Protein AF-A0A813DG95-F1 (afdb_monomer_lite)

Organism: Polarella glacialis (NCBI:txid89957)

Secondary structure (DSSP, 8-state):
------SSSSS-HHHHHHHHHHHHHHHHHHHHHHHHHHHHHHHHHHHHH------S--------TTGGGGSSS---HHHHHHHHHS-B-SS---TT---HHHHHHHHHHHHHHHHHHHHHHHHTS--S-HHHHHHHHHHHHHHHHHHHHHHHHS-TTSTTB-GGG-HHHHHHHHHHHHHHHHHHHHS-HHHHT-TTHHHHHHHHHHHHHHHHHHHHHT-TTTS-HHHHHHHHHHHHHHHHHHHHHHT-TTTTTT----HHHHHHTSHHHHHHHTTHHHHHHHHHHHHHHHHHHHHHTT----TTHHHHHHHHHHHHHHHIIIIIIHHHHHHHHHHHHTT-

Radius of gyration: 24.63 Å; chains: 1; bounding box: 55×57×78 Å

Foldseek 3Di:
DDDDDDPPPPPDPPVLVVLCVVLVVLLVVLLVVLLVVLVVVLVVVVVVVPDPDDDDDDDDDDDDPPPVVVVVPPCDLNVLLCLQAFQFVPPDDPVPDDRLVSVLSLVVSLVVSLVVCVVVLVVSADPPFLVSLVVVLVVLLVVLVVVLVCPVPPCLPPPTGHCLSHSVSVNSLVSNLVSLVVNLVRPDPVVLQDLCLLVLLVVLVVVLVVQCVCCVPPNVSSNRVSNNSVSVSSNVSSVSSLVVNCPDPVRVPPHDHHPVRVVCPPPVNVVLVVLVSLLSSCLRVLVVVVVVVCVVVVHDQPPCNVVVSSVSSSVRSVCCCPPPVVVVVVVVVVVVVVVD

InterPro domains:
  IPR002656 Acyltransferase 3 domain [PF01757] (82-311)

Structure (mmCIF, N/CA/C/O backbone):
data_AF-A0A813DG95-F1
#
_entry.id   AF-A0A813DG95-F1
#
loop_
_atom_site.group_PDB
_atom_site.id
_atom_site.type_symbol
_atom_site.label_atom_id
_atom_site.label_alt_id
_atom_site.label_comp_id
_atom_site.label_asym_id
_atom_site.label_entity_id
_atom_site.label_seq_id
_atom_site.pdbx_PDB_ins_code
_atom_site.Cartn_x
_atom_site.Cartn_y
_atom_site.Cartn_z
_atom_site.occupancy
_atom_site.B_iso_or_equiv
_atom_site.auth_seq_id
_atom_site.auth_comp_id
_atom_site.auth_asym_id
_atom_site.auth_atom_id
_atom_site.pdbx_PDB_model_num
ATOM 1 N N . MET A 1 1 ? -4.620 11.522 41.996 1.00 34.97 1 MET A N 1
ATOM 2 C CA . MET A 1 1 ? -3.380 11.598 41.200 1.00 34.97 1 MET A CA 1
ATOM 3 C C . MET A 1 1 ? -2.608 10.314 41.485 1.00 34.97 1 MET A C 1
ATOM 5 O O . MET A 1 1 ? -2.199 10.128 42.616 1.00 34.97 1 MET A O 1
ATOM 9 N N . ILE A 1 2 ? -2.557 9.417 40.490 1.00 34.25 2 ILE A N 1
ATOM 10 C CA . ILE A 1 2 ? -1.801 8.145 40.416 1.00 34.25 2 ILE A CA 1
ATOM 11 C C . ILE A 1 2 ? -2.083 7.099 41.517 1.00 34.25 2 ILE A C 1
ATOM 13 O O . ILE A 1 2 ? -1.329 6.978 42.470 1.00 34.25 2 ILE A O 1
ATOM 17 N N . THR A 1 3 ? -3.109 6.269 41.301 1.00 31.89 3 THR A N 1
ATOM 18 C CA . THR A 1 3 ? -3.220 4.898 41.847 1.00 31.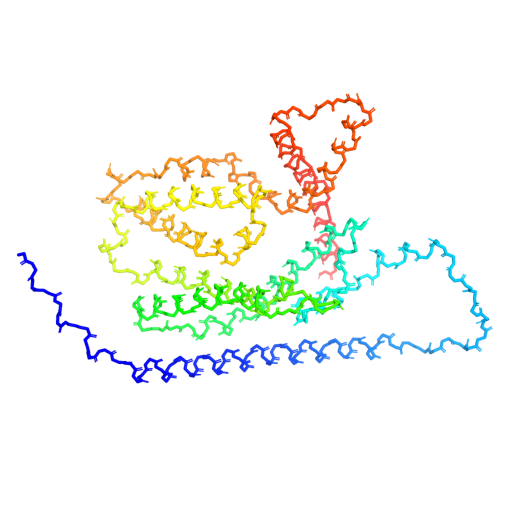89 3 THR A CA 1
ATOM 19 C C . THR A 1 3 ? -4.132 4.062 40.936 1.00 31.89 3 THR A C 1
ATOM 21 O O . THR A 1 3 ? -5.301 3.847 41.226 1.00 31.89 3 THR A O 1
ATOM 24 N N . THR A 1 4 ? -3.625 3.638 39.775 1.00 33.06 4 THR A N 1
ATOM 25 C CA . THR A 1 4 ? -4.275 2.650 38.880 1.00 33.06 4 THR A CA 1
ATOM 26 C C . THR A 1 4 ? -3.206 1.949 38.033 1.00 33.06 4 THR A C 1
ATOM 28 O O . THR A 1 4 ? -3.147 2.088 36.816 1.00 33.06 4 THR A O 1
ATOM 31 N N . LEU A 1 5 ? -2.299 1.223 38.691 1.00 33.06 5 LEU A N 1
ATOM 32 C CA . LEU A 1 5 ? -1.231 0.465 38.024 1.00 33.06 5 LEU A CA 1
ATOM 33 C C . LEU A 1 5 ? -0.980 -0.874 38.740 1.00 33.06 5 LEU A C 1
ATOM 35 O O . LEU A 1 5 ? 0.150 -1.237 39.020 1.00 33.06 5 LEU A O 1
ATOM 39 N N . GLU A 1 6 ? -2.054 -1.606 39.051 1.00 34.28 6 GLU A N 1
ATOM 40 C CA . GLU A 1 6 ? -1.984 -2.976 39.603 1.00 34.28 6 GLU A CA 1
ATOM 41 C C . GLU A 1 6 ? -2.949 -3.964 38.913 1.00 34.28 6 GLU A C 1
ATOM 43 O O . GLU A 1 6 ? -3.247 -5.026 39.445 1.00 34.28 6 GLU A O 1
ATOM 48 N N . LEU A 1 7 ? -3.439 -3.660 37.702 1.00 35.72 7 LEU A N 1
ATOM 49 C CA . LEU A 1 7 ? -4.498 -4.456 37.051 1.00 35.72 7 LEU A CA 1
ATOM 50 C C . LEU A 1 7 ? -4.091 -5.218 35.775 1.00 35.72 7 LEU A C 1
ATOM 52 O O . LEU A 1 7 ? -4.961 -5.656 35.029 1.00 35.72 7 LEU A O 1
ATOM 56 N N . THR A 1 8 ? -2.798 -5.437 35.513 1.00 39.97 8 THR A N 1
ATOM 57 C CA . THR A 1 8 ? -2.354 -6.156 34.294 1.00 39.97 8 THR A CA 1
ATOM 58 C C . THR A 1 8 ? -1.335 -7.280 34.502 1.00 39.97 8 THR A C 1
ATOM 60 O O . THR A 1 8 ? -0.837 -7.820 33.518 1.00 39.97 8 THR A O 1
ATOM 63 N N . SER A 1 9 ? -1.050 -7.717 35.732 1.00 38.09 9 SER A N 1
ATOM 64 C CA . SER A 1 9 ? -0.082 -8.807 35.972 1.00 38.09 9 SER A CA 1
ATOM 65 C C . SER A 1 9 ? -0.664 -10.230 35.901 1.00 38.09 9 SER A C 1
ATOM 67 O O . SER A 1 9 ? 0.099 -11.190 35.960 1.00 38.09 9 SER A O 1
ATOM 69 N N . SER A 1 10 ? -1.981 -10.403 35.719 1.00 41.03 10 SER A N 1
ATOM 70 C CA . SER A 1 10 ? -2.639 -11.726 35.687 1.00 41.03 10 SER A CA 1
ATOM 71 C C . SER A 1 10 ? -3.262 -12.125 34.339 1.00 41.03 10 SER A C 1
ATOM 73 O O . SER A 1 10 ? -3.884 -13.182 34.238 1.00 41.03 10 SER A O 1
ATOM 75 N N . LEU A 1 11 ? -3.083 -11.334 33.275 1.00 42.56 11 LEU A N 1
ATOM 76 C CA . LEU A 1 11 ? -3.665 -11.635 31.962 1.00 42.56 11 LEU A CA 1
ATOM 77 C C . LEU A 1 11 ? -2.806 -12.633 31.159 1.00 42.56 11 LEU A C 1
ATOM 79 O O . LEU A 1 11 ? -1.829 -12.264 30.516 1.00 42.56 11 LEU A O 1
ATOM 83 N N . CYS A 1 12 ? -3.221 -13.905 31.191 1.00 50.19 12 CYS A N 1
ATOM 84 C CA . CYS A 1 12 ? -3.157 -14.912 30.115 1.00 50.19 12 CYS A CA 1
ATOM 85 C C . CYS A 1 12 ? -1.871 -15.055 29.269 1.00 50.19 12 CYS A C 1
ATOM 87 O O . CYS A 1 12 ? -1.955 -15.477 28.116 1.00 50.19 12 CYS A O 1
ATOM 89 N N . LEU A 1 13 ? -0.673 -14.794 29.795 1.00 44.22 13 LEU A N 1
ATOM 90 C CA . LEU A 1 13 ? 0.569 -15.018 29.035 1.00 44.22 13 LEU A CA 1
ATOM 91 C C . LEU A 1 13 ? 0.722 -16.471 28.507 1.00 44.22 13 LEU A C 1
ATOM 93 O O . LEU A 1 13 ? 1.100 -16.634 27.345 1.00 44.22 13 LEU A O 1
ATOM 97 N N . PRO A 1 14 ? 0.383 -17.539 29.265 1.00 50.16 14 PRO A N 1
ATOM 98 C CA . PRO A 1 14 ? 0.507 -18.918 28.777 1.00 50.16 14 PRO A CA 1
ATOM 99 C C . PRO A 1 14 ? -0.481 -19.259 27.653 1.00 50.16 14 PRO A C 1
ATOM 101 O O . PRO A 1 14 ? -0.099 -19.905 26.675 1.00 50.16 14 PRO A O 1
ATOM 104 N N . GLU A 1 15 ? -1.729 -18.792 27.763 1.00 51.06 15 GLU A N 1
ATOM 105 C CA . GLU A 1 15 ? -2.771 -18.967 26.738 1.00 51.06 15 GLU A CA 1
ATOM 106 C C . GLU A 1 15 ? -2.476 -18.151 25.473 1.00 51.06 15 GLU A C 1
ATOM 108 O O . GLU A 1 15 ? -2.775 -18.576 24.356 1.00 51.06 15 GLU A O 1
ATOM 113 N N . LEU A 1 16 ? -1.850 -16.983 25.634 1.00 42.00 16 LEU A N 1
ATOM 114 C CA . LEU A 1 16 ? -1.394 -16.149 24.529 1.00 42.00 16 LEU A CA 1
ATOM 115 C C . LEU A 1 16 ? -0.243 -16.824 23.775 1.00 42.00 16 LEU A C 1
ATOM 117 O O . LEU A 1 16 ? -0.256 -16.864 22.549 1.00 42.00 16 LEU A O 1
ATOM 121 N N . ILE A 1 17 ? 0.720 -17.411 24.494 1.00 49.97 17 ILE A N 1
ATOM 122 C CA . ILE A 1 17 ? 1.831 -18.161 23.893 1.00 49.97 17 ILE A CA 1
ATOM 123 C C . ILE A 1 17 ? 1.315 -19.396 23.148 1.00 49.97 17 ILE A C 1
ATOM 125 O O . ILE A 1 17 ? 1.818 -19.701 22.068 1.00 49.97 17 ILE A O 1
ATOM 129 N N . THR A 1 18 ? 0.315 -20.103 23.680 1.00 54.44 18 THR A N 1
ATOM 130 C CA . THR A 1 18 ? -0.293 -21.254 22.985 1.00 54.44 18 THR A CA 1
ATOM 131 C C . THR A 1 18 ? -1.074 -20.814 21.754 1.00 54.44 18 THR A C 1
ATOM 133 O O . THR A 1 18 ? -0.822 -21.347 20.679 1.00 54.44 18 THR A O 1
ATOM 136 N N . SER A 1 19 ? -1.905 -19.772 21.849 1.00 46.31 19 SER A N 1
ATOM 137 C CA . SER A 1 19 ? -2.625 -19.232 20.689 1.00 46.31 19 SER A CA 1
ATOM 138 C C . SER A 1 19 ? -1.678 -18.688 19.610 1.00 46.31 19 SER A C 1
ATOM 140 O O . SER A 1 19 ? -1.938 -18.871 18.423 1.00 46.31 19 SER A O 1
ATOM 142 N N . PHE A 1 20 ? -0.554 -18.076 19.996 1.00 41.72 20 PHE A N 1
ATOM 143 C CA . PHE A 1 20 ? 0.468 -17.598 19.063 1.00 41.72 20 PHE A CA 1
ATOM 144 C C . PHE A 1 20 ? 1.247 -18.750 18.422 1.00 41.72 20 PHE A C 1
ATOM 146 O O . PHE A 1 20 ? 1.528 -18.708 17.227 1.00 41.72 20 PHE A O 1
ATOM 153 N N . LYS A 1 21 ? 1.560 -19.808 19.182 1.00 50.69 21 LYS A N 1
ATOM 154 C CA . LYS A 1 21 ? 2.178 -21.027 18.644 1.00 50.69 21 LYS A CA 1
ATOM 155 C C . LYS A 1 21 ? 1.246 -21.728 17.664 1.00 50.69 21 LYS A C 1
ATOM 157 O O . LYS A 1 21 ? 1.683 -22.052 16.568 1.00 50.69 21 LYS A O 1
ATOM 162 N N . GLU A 1 22 ? -0.021 -21.918 18.018 1.00 53.81 22 GLU A N 1
ATOM 163 C CA . GLU A 1 22 ? -1.016 -22.566 17.159 1.00 53.81 22 GLU A CA 1
ATOM 164 C C . GLU A 1 22 ? -1.282 -21.751 15.893 1.00 53.81 22 GLU A C 1
ATOM 166 O O . GLU A 1 22 ? -1.253 -22.309 14.796 1.00 53.81 22 GLU A O 1
ATOM 171 N N . CYS A 1 23 ? -1.454 -20.431 16.015 1.00 42.84 23 CYS A N 1
ATOM 172 C CA . CYS A 1 23 ? -1.649 -19.538 14.873 1.00 42.84 23 CYS A CA 1
ATOM 173 C C . CYS A 1 23 ? -0.385 -19.452 14.000 1.00 42.84 23 CYS A C 1
ATOM 175 O O . CYS A 1 23 ? -0.463 -19.542 12.781 1.00 42.84 23 CYS A O 1
ATOM 177 N N . GLY A 1 24 ? 0.803 -19.381 14.606 1.00 45.31 24 GLY A N 1
ATOM 178 C CA . GLY A 1 24 ? 2.080 -19.356 13.893 1.00 45.31 24 GLY A CA 1
ATOM 179 C C . GLY A 1 24 ? 2.389 -20.662 13.153 1.00 45.31 24 GLY A C 1
ATOM 180 O O . GLY A 1 24 ? 2.815 -20.625 12.001 1.00 45.31 24 GLY A O 1
ATOM 181 N N . LEU A 1 25 ? 2.128 -21.820 13.771 1.00 52.50 25 LEU A N 1
ATOM 182 C CA . LEU A 1 25 ? 2.289 -23.140 13.148 1.00 52.50 25 LEU A CA 1
ATOM 183 C C . LEU A 1 25 ? 1.266 -23.376 12.035 1.00 52.50 25 LEU A C 1
ATOM 185 O O . LEU A 1 25 ? 1.627 -23.899 10.983 1.00 52.50 25 LEU A O 1
ATOM 189 N N . THR A 1 26 ? 0.010 -22.965 12.229 1.00 53.53 26 THR A N 1
ATOM 190 C CA . THR A 1 26 ? -1.012 -23.056 11.173 1.00 53.53 26 THR A CA 1
ATOM 191 C C . THR A 1 26 ? -0.736 -22.082 10.032 1.00 53.53 26 THR A C 1
ATOM 193 O O . THR A 1 26 ? -0.894 -22.465 8.876 1.00 53.53 26 THR A O 1
ATOM 196 N N . MET A 1 27 ? -0.240 -20.874 10.313 1.00 46.22 27 MET A N 1
ATOM 197 C CA . MET A 1 27 ? 0.209 -19.922 9.293 1.00 46.22 27 MET A CA 1
ATOM 198 C C . MET A 1 27 ? 1.399 -20.457 8.503 1.00 46.22 27 MET A C 1
ATOM 200 O O . MET A 1 27 ? 1.350 -20.473 7.277 1.00 46.22 27 MET A O 1
ATOM 204 N N . LEU A 1 28 ? 2.448 -20.927 9.181 1.00 48.72 28 LEU A N 1
ATOM 205 C CA . LEU A 1 28 ? 3.612 -21.508 8.519 1.00 48.72 28 LEU A CA 1
ATOM 206 C C . LEU A 1 28 ? 3.204 -22.735 7.697 1.00 48.72 28 LEU A C 1
ATOM 208 O O . LEU A 1 28 ? 3.602 -22.851 6.543 1.00 48.72 28 LEU A O 1
ATOM 212 N N . GLY A 1 29 ? 2.351 -23.602 8.245 1.00 54.66 29 GLY A N 1
ATOM 213 C CA . GLY A 1 29 ? 1.795 -24.755 7.540 1.00 54.66 29 GLY A CA 1
ATOM 214 C C . GLY A 1 29 ? 0.983 -24.365 6.302 1.00 54.66 29 GLY A C 1
ATOM 215 O O . GLY A 1 29 ? 1.185 -24.946 5.240 1.00 54.66 29 GLY A O 1
ATOM 216 N N . ALA A 1 30 ? 0.123 -23.349 6.394 1.00 47.66 30 ALA A N 1
ATOM 217 C CA . ALA A 1 30 ? -0.657 -22.844 5.266 1.00 47.66 30 ALA A CA 1
ATOM 218 C C . ALA A 1 30 ? 0.233 -22.197 4.195 1.00 47.66 30 ALA A C 1
ATOM 220 O O . ALA A 1 30 ? 0.058 -22.460 3.008 1.00 47.66 30 ALA A O 1
ATOM 221 N N . MET A 1 31 ? 1.232 -21.405 4.595 1.00 45.59 31 MET A N 1
ATOM 222 C CA . MET A 1 31 ? 2.202 -20.816 3.670 1.00 45.59 31 MET A CA 1
ATOM 223 C C . MET A 1 31 ? 3.026 -21.898 2.970 1.00 45.59 31 MET A C 1
ATOM 225 O O . MET A 1 31 ? 3.188 -21.843 1.755 1.00 45.59 31 MET A O 1
ATOM 229 N N . LEU A 1 32 ? 3.488 -22.915 3.702 1.00 55.38 32 LEU A N 1
ATOM 230 C CA . LEU A 1 32 ? 4.199 -24.059 3.131 1.00 55.38 32 LEU A CA 1
ATOM 231 C C . LEU A 1 32 ? 3.300 -24.887 2.208 1.00 55.38 32 LEU A C 1
ATOM 233 O O . LEU A 1 32 ? 3.766 -25.324 1.161 1.00 55.38 32 LEU A O 1
ATOM 237 N N . ALA A 1 33 ? 2.017 -25.058 2.536 1.00 58.59 33 ALA A N 1
ATOM 238 C CA . ALA A 1 33 ? 1.051 -25.751 1.687 1.00 58.59 33 ALA A CA 1
ATOM 239 C C . ALA A 1 33 ? 0.766 -24.981 0.389 1.00 58.59 33 ALA A C 1
ATOM 241 O O . ALA A 1 33 ? 0.733 -25.583 -0.682 1.00 58.59 33 ALA A O 1
ATOM 242 N N . VAL A 1 34 ? 0.623 -23.654 0.454 1.00 50.12 34 VAL A N 1
ATOM 243 C CA . VAL A 1 34 ? 0.464 -22.793 -0.730 1.00 50.12 34 VAL A CA 1
ATOM 244 C C . VAL A 1 34 ? 1.733 -22.807 -1.580 1.00 50.12 34 VAL A C 1
ATOM 246 O O . VAL A 1 34 ? 1.654 -22.973 -2.795 1.00 50.12 34 VAL A O 1
ATOM 249 N N . VAL A 1 35 ? 2.912 -22.708 -0.961 1.00 53.09 35 VAL A N 1
ATOM 250 C CA . VAL A 1 35 ? 4.196 -22.829 -1.666 1.00 53.09 35 VAL A CA 1
ATOM 251 C C . VAL A 1 35 ? 4.316 -24.203 -2.329 1.00 53.09 35 VAL A C 1
ATOM 253 O O . VAL A 1 35 ? 4.647 -24.267 -3.508 1.00 53.09 35 VAL A O 1
ATOM 256 N N . ALA A 1 36 ? 3.989 -25.293 -1.631 1.00 62.44 36 ALA A N 1
ATOM 257 C CA . ALA A 1 36 ? 4.023 -26.648 -2.180 1.00 62.44 36 ALA A CA 1
ATOM 258 C C . ALA A 1 36 ? 3.028 -26.834 -3.336 1.00 62.44 36 ALA A C 1
ATOM 260 O O . ALA A 1 36 ? 3.387 -27.412 -4.362 1.00 62.44 36 ALA A O 1
ATOM 261 N N . LEU A 1 37 ? 1.811 -26.299 -3.209 1.00 56.84 37 LEU A N 1
ATOM 262 C CA . LEU A 1 37 ? 0.799 -26.318 -4.263 1.00 56.84 37 LEU A CA 1
ATOM 263 C C . LEU A 1 37 ? 1.299 -25.590 -5.513 1.00 56.84 37 LEU A C 1
ATOM 265 O O . LEU A 1 37 ? 1.216 -26.130 -6.616 1.00 56.84 37 LEU A O 1
ATOM 269 N N . ILE A 1 38 ? 1.861 -24.389 -5.356 1.00 50.00 38 ILE A N 1
ATOM 270 C CA . ILE A 1 38 ? 2.336 -23.613 -6.502 1.00 50.00 38 ILE A CA 1
ATOM 271 C C . ILE A 1 38 ? 3.596 -24.241 -7.110 1.00 50.00 38 ILE A C 1
ATOM 273 O O . ILE A 1 38 ? 3.698 -24.323 -8.332 1.00 50.00 38 ILE A O 1
ATOM 277 N N . LEU A 1 39 ? 4.523 -24.763 -6.300 1.00 56.03 39 LEU A N 1
ATOM 278 C CA . LEU A 1 39 ? 5.670 -25.530 -6.799 1.00 56.03 39 LEU A CA 1
ATOM 279 C C . LEU A 1 39 ? 5.218 -26.777 -7.574 1.00 56.03 39 LEU A C 1
ATOM 281 O O . LEU A 1 39 ? 5.781 -27.070 -8.629 1.00 56.03 39 LEU A O 1
ATOM 285 N N . GLY A 1 40 ? 4.166 -27.460 -7.113 1.00 63.03 40 GLY A N 1
ATOM 286 C CA . GLY A 1 40 ? 3.528 -28.561 -7.836 1.00 63.03 40 GLY A CA 1
ATOM 287 C C . GLY A 1 40 ? 2.978 -28.127 -9.198 1.00 63.03 40 GLY A C 1
ATOM 288 O O . GLY A 1 40 ? 3.287 -28.750 -10.214 1.00 63.03 40 GLY A O 1
ATOM 289 N N . LEU A 1 41 ? 2.240 -27.013 -9.253 1.00 49.88 41 LEU A N 1
ATOM 290 C CA . LEU A 1 41 ? 1.704 -26.447 -10.501 1.00 49.88 41 LEU A CA 1
ATOM 291 C C . LEU A 1 41 ? 2.809 -26.017 -11.481 1.00 49.88 41 LEU A C 1
ATOM 293 O O . LEU A 1 41 ? 2.700 -26.253 -12.688 1.00 49.88 41 LEU A O 1
ATOM 297 N N . VAL A 1 42 ? 3.902 -25.436 -10.976 1.00 49.84 42 VAL A N 1
ATOM 298 C CA . VAL A 1 42 ? 5.082 -25.084 -11.781 1.00 49.84 42 VAL A CA 1
ATOM 299 C C . VAL A 1 42 ? 5.744 -26.343 -12.340 1.00 49.84 42 VAL A C 1
ATOM 301 O O . VAL A 1 42 ? 6.091 -26.378 -13.521 1.00 49.84 42 VAL A O 1
ATOM 304 N N . HIS A 1 43 ? 5.883 -27.399 -11.534 1.00 56.66 43 HIS A N 1
ATOM 305 C CA . HIS A 1 43 ? 6.516 -28.639 -11.977 1.00 56.66 43 HIS A CA 1
ATOM 306 C C . HIS A 1 43 ? 5.707 -29.345 -13.074 1.00 56.66 43 HIS A C 1
ATOM 308 O O . HIS A 1 43 ? 6.290 -29.796 -14.064 1.00 56.66 43 HIS A O 1
ATOM 314 N N . VAL A 1 44 ? 4.376 -29.368 -12.943 1.00 56.78 44 VAL A N 1
ATOM 315 C CA . VAL A 1 44 ? 3.451 -29.883 -13.966 1.00 56.78 44 VAL A CA 1
ATOM 316 C C . VAL A 1 44 ? 3.547 -29.059 -15.254 1.00 56.78 44 VAL A C 1
ATOM 318 O O . VAL A 1 44 ? 3.671 -29.622 -16.340 1.00 56.78 44 VAL A O 1
ATOM 321 N N . SER A 1 45 ? 3.585 -27.730 -15.152 1.00 50.16 45 SER A N 1
ATOM 322 C CA . SER A 1 45 ? 3.702 -26.839 -16.318 1.00 50.16 45 SER A CA 1
ATOM 323 C C . SER A 1 45 ? 5.034 -27.014 -17.062 1.00 50.16 45 SER A C 1
ATOM 325 O O . SER A 1 45 ? 5.075 -26.998 -18.294 1.00 50.16 45 SER A O 1
ATOM 327 N N . LEU A 1 46 ? 6.132 -27.245 -16.332 1.00 51.28 46 LEU A N 1
ATOM 328 C CA . LEU A 1 46 ? 7.438 -27.558 -16.921 1.00 51.28 46 LEU A CA 1
ATOM 329 C C . LEU A 1 46 ? 7.453 -28.932 -17.607 1.00 51.28 46 LEU A C 1
ATOM 331 O O . LEU A 1 46 ? 8.048 -29.055 -18.676 1.00 51.28 46 LEU A O 1
ATOM 335 N N . ALA A 1 47 ? 6.768 -29.930 -17.041 1.00 59.41 47 ALA A N 1
ATOM 336 C CA . ALA A 1 47 ? 6.639 -31.261 -17.638 1.00 59.41 47 ALA A CA 1
ATOM 337 C C . ALA A 1 47 ? 5.797 -31.251 -18.930 1.00 59.41 47 ALA A C 1
ATOM 339 O O . ALA A 1 47 ? 6.108 -31.965 -19.881 1.00 59.41 47 ALA A O 1
ATOM 340 N N . ILE A 1 48 ? 4.770 -30.400 -19.003 1.00 60.78 48 ILE A N 1
ATOM 341 C CA . ILE A 1 48 ? 3.950 -30.214 -20.214 1.00 60.78 48 ILE A CA 1
ATOM 342 C C . ILE A 1 48 ? 4.715 -29.404 -21.279 1.00 60.78 48 ILE A C 1
ATOM 344 O O . ILE A 1 48 ? 4.565 -29.635 -22.478 1.00 60.78 48 ILE A O 1
ATOM 348 N N . GLY A 1 49 ? 5.578 -28.474 -20.857 1.00 45.44 49 GLY A N 1
ATOM 349 C CA . GLY A 1 49 ? 6.397 -27.641 -21.741 1.00 45.44 49 GLY A CA 1
ATOM 350 C C . GLY A 1 49 ? 7.580 -28.352 -22.411 1.00 45.44 49 GLY A C 1
ATOM 351 O O . GLY A 1 49 ? 8.132 -27.816 -23.376 1.00 45.44 49 GLY A O 1
ATOM 352 N N . SER A 1 50 ? 7.973 -29.543 -21.947 1.00 45.47 50 SER A N 1
ATOM 353 C CA . SER A 1 50 ? 8.951 -30.401 -22.625 1.00 45.47 50 SER A CA 1
ATOM 354 C C . SER A 1 50 ? 8.319 -31.131 -23.812 1.00 45.47 50 SER A C 1
ATOM 356 O O . SER A 1 50 ? 8.139 -32.345 -23.799 1.00 45.47 50 SER A O 1
ATOM 358 N N . GLY A 1 51 ? 7.986 -30.374 -24.859 1.00 48.88 51 GLY A N 1
ATOM 359 C CA . GLY A 1 51 ? 7.681 -30.934 -26.174 1.00 48.88 51 GLY A CA 1
ATOM 360 C C . GLY A 1 51 ? 8.864 -31.737 -26.748 1.00 48.88 51 GLY A C 1
ATOM 361 O O . GLY A 1 51 ? 9.999 -31.590 -26.277 1.00 48.88 51 GLY A O 1
ATOM 362 N N . PRO A 1 52 ? 8.619 -32.593 -27.758 1.00 50.66 52 PRO A N 1
ATOM 363 C CA . PRO A 1 52 ? 9.614 -33.506 -28.313 1.00 50.66 52 PRO A CA 1
ATOM 364 C C . PRO A 1 52 ? 10.893 -32.761 -28.701 1.00 50.66 52 PRO A C 1
ATOM 366 O O . PRO A 1 52 ? 10.861 -31.756 -29.414 1.00 50.66 52 PRO A O 1
ATOM 369 N N . ARG A 1 53 ? 12.029 -33.252 -28.189 1.00 50.41 53 ARG A N 1
ATOM 370 C CA . ARG A 1 53 ? 13.361 -32.706 -28.464 1.00 50.41 53 ARG A CA 1
ATOM 371 C C . ARG A 1 53 ? 13.562 -32.659 -29.979 1.00 50.41 53 ARG A C 1
ATOM 373 O O . ARG A 1 53 ? 13.601 -33.703 -30.624 1.00 50.41 53 ARG A O 1
ATOM 380 N N . LEU A 1 54 ? 13.699 -31.455 -30.534 1.00 51.47 54 LEU A N 1
ATOM 381 C CA . LEU A 1 54 ? 14.135 -31.289 -31.918 1.00 51.47 54 LEU A CA 1
ATOM 382 C C . LEU A 1 54 ? 15.496 -31.989 -32.092 1.00 51.47 54 LEU A C 1
ATOM 384 O O . LEU A 1 54 ? 16.349 -31.875 -31.203 1.00 51.47 54 LEU A O 1
ATOM 388 N N . PRO A 1 55 ? 15.700 -32.728 -33.195 1.00 57.34 55 PRO A N 1
ATOM 389 C CA . PRO A 1 55 ? 16.889 -33.544 -33.395 1.00 57.34 55 PRO A CA 1
ATOM 390 C C . PRO A 1 55 ? 18.167 -32.703 -33.317 1.00 57.34 55 PRO A C 1
ATOM 392 O O . PRO A 1 55 ? 18.287 -31.632 -33.917 1.00 57.34 55 PRO A O 1
ATOM 395 N N . ALA A 1 56 ? 19.119 -33.211 -32.536 1.00 53.72 56 ALA A N 1
ATOM 396 C CA . ALA A 1 56 ? 20.427 -32.625 -32.296 1.00 53.72 56 ALA A CA 1
ATOM 397 C C . ALA A 1 56 ? 21.234 -32.593 -33.602 1.00 53.72 56 ALA A C 1
ATOM 399 O O . ALA A 1 56 ? 21.769 -33.611 -34.028 1.00 53.72 56 ALA A O 1
ATOM 400 N N . GLY A 1 57 ? 21.294 -31.435 -34.262 1.00 53.41 57 GLY A N 1
ATOM 401 C CA . GLY A 1 57 ? 21.946 -31.365 -35.571 1.00 53.41 57 GLY A CA 1
ATOM 402 C C . GLY A 1 57 ? 22.372 -29.986 -36.061 1.00 53.41 57 GLY A C 1
ATOM 403 O O . GLY A 1 57 ? 22.578 -29.837 -37.261 1.00 53.41 57 GLY A O 1
ATOM 404 N N . ARG A 1 58 ? 22.515 -28.964 -35.201 1.00 48.19 58 ARG A N 1
ATOM 405 C CA . ARG A 1 58 ? 23.154 -27.703 -35.624 1.00 48.19 58 ARG A CA 1
ATOM 406 C C . ARG A 1 58 ? 24.269 -27.255 -34.675 1.00 48.19 58 ARG A C 1
ATOM 408 O O . ARG A 1 58 ? 24.052 -27.238 -33.463 1.00 48.19 58 ARG A O 1
ATOM 415 N N . PRO A 1 59 ? 25.448 -26.889 -35.213 1.00 53.41 59 PRO A N 1
ATOM 416 C CA . PRO A 1 59 ? 26.565 -26.407 -34.417 1.00 53.41 59 PRO A CA 1
ATOM 417 C C . PRO A 1 59 ? 26.204 -25.096 -33.712 1.00 53.41 59 PRO A C 1
ATOM 419 O O . PRO A 1 59 ? 25.521 -24.239 -34.276 1.00 53.41 59 PRO A O 1
ATOM 422 N N . ARG A 1 60 ? 26.675 -24.954 -32.465 1.00 48.00 60 ARG A N 1
ATOM 423 C CA . ARG A 1 60 ? 26.576 -23.735 -31.647 1.00 48.00 60 ARG A CA 1
ATOM 424 C C . ARG A 1 60 ? 27.207 -22.559 -32.401 1.00 48.00 60 ARG A C 1
ATOM 426 O O . ARG A 1 60 ? 28.422 -22.392 -32.376 1.00 48.00 60 ARG A O 1
ATOM 433 N N . GLN A 1 61 ? 26.383 -21.727 -33.033 1.00 46.34 61 GLN A N 1
ATOM 434 C CA . GLN A 1 61 ? 26.783 -20.364 -33.370 1.00 46.34 61 GLN A CA 1
ATOM 435 C C . GLN A 1 61 ? 26.953 -19.588 -32.062 1.00 46.34 61 GLN A C 1
ATOM 437 O O . GLN A 1 61 ? 26.050 -19.568 -31.223 1.00 46.34 61 GLN A O 1
ATOM 442 N N . GLN A 1 62 ? 28.132 -18.991 -31.882 1.00 46.03 62 GLN A N 1
ATOM 443 C CA . GLN A 1 62 ? 28.405 -18.035 -30.816 1.00 46.03 62 GLN A CA 1
ATOM 444 C C . GLN A 1 62 ? 27.328 -16.947 -30.849 1.00 46.03 62 GLN A C 1
ATOM 446 O O . GLN A 1 62 ? 27.110 -16.302 -31.876 1.00 46.03 62 GLN A O 1
ATOM 451 N N . ALA A 1 63 ? 26.610 -16.798 -29.738 1.00 43.31 63 ALA A N 1
ATOM 452 C CA . ALA A 1 63 ? 25.546 -15.820 -29.597 1.00 43.31 63 ALA A CA 1
ATOM 453 C C . ALA A 1 63 ? 26.149 -14.412 -29.665 1.00 43.31 63 ALA A C 1
ATOM 455 O O . ALA A 1 63 ? 26.751 -13.932 -28.707 1.00 43.31 63 ALA A O 1
ATOM 456 N N . GLY A 1 64 ? 26.008 -13.766 -30.821 1.00 46.16 64 GLY A N 1
ATOM 457 C CA . GLY A 1 64 ? 26.308 -12.350 -30.968 1.00 46.16 64 GLY A CA 1
ATOM 458 C C . GLY A 1 64 ? 25.374 -11.481 -30.105 1.00 46.16 64 GLY A C 1
ATOM 459 O O . GLY A 1 64 ? 24.297 -11.936 -29.703 1.00 46.16 64 GLY A O 1
ATOM 460 N N . PRO A 1 65 ? 25.737 -10.209 -29.865 1.00 49.84 65 PRO A N 1
ATOM 461 C CA . PRO A 1 65 ? 25.036 -9.266 -28.977 1.00 49.84 65 PRO A CA 1
ATOM 462 C C . PRO A 1 65 ? 23.575 -8.929 -29.355 1.00 49.84 65 PRO A C 1
ATOM 464 O O . PRO A 1 65 ? 22.933 -8.131 -28.680 1.00 49.84 65 PRO A O 1
ATOM 467 N N . HIS A 1 66 ? 22.998 -9.565 -30.378 1.00 44.66 66 HIS A N 1
ATOM 468 C CA . HIS A 1 66 ? 21.612 -9.370 -30.816 1.00 44.66 66 HIS A CA 1
ATOM 469 C C . HIS A 1 66 ? 20.595 -10.379 -30.239 1.00 44.66 66 HIS A C 1
ATOM 471 O O . HIS A 1 66 ? 19.401 -10.242 -30.496 1.00 44.66 66 HIS A O 1
ATOM 477 N N . GLN A 1 67 ? 20.997 -11.360 -29.416 1.00 42.59 67 GLN A N 1
ATOM 478 C CA . GLN A 1 67 ? 20.043 -12.300 -28.785 1.00 42.59 67 GLN A CA 1
ATOM 479 C C . GLN A 1 67 ? 19.297 -11.749 -27.551 1.00 42.59 67 GLN A C 1
ATOM 481 O O . GLN A 1 67 ? 18.403 -12.413 -27.022 1.00 42.59 67 GLN A O 1
ATOM 486 N N . PHE A 1 68 ? 19.585 -10.521 -27.113 1.00 42.78 68 PHE A N 1
ATOM 487 C CA . PHE A 1 68 ? 18.995 -9.942 -25.897 1.00 42.78 68 PHE A CA 1
ATOM 488 C C . PHE A 1 68 ? 17.499 -9.593 -26.004 1.00 42.78 68 PHE A C 1
ATOM 490 O O . PHE A 1 68 ? 16.809 -9.554 -24.986 1.00 42.78 68 PHE A O 1
ATOM 497 N N . GLY A 1 69 ? 16.953 -9.427 -27.215 1.00 40.09 69 GLY A N 1
ATOM 498 C CA . GLY A 1 69 ? 15.520 -9.158 -27.412 1.00 40.09 69 GLY A CA 1
ATOM 499 C C . GLY A 1 69 ? 14.599 -10.340 -27.074 1.00 40.09 69 GLY A C 1
ATOM 500 O O . GLY A 1 69 ? 13.410 -10.150 -26.829 1.00 40.09 69 GLY A O 1
ATOM 501 N N . SER A 1 70 ? 15.133 -11.566 -27.003 1.00 38.50 70 SER A N 1
ATOM 502 C CA . SER A 1 70 ? 14.323 -12.779 -26.801 1.00 38.50 70 SER A CA 1
ATOM 503 C C . SER A 1 70 ? 13.951 -13.055 -25.339 1.00 38.50 70 SER A C 1
ATOM 505 O O . SER A 1 70 ? 13.040 -13.841 -25.090 1.00 38.50 70 SER A O 1
ATOM 507 N N . CYS A 1 71 ? 14.603 -12.408 -24.366 1.00 42.53 71 CYS A N 1
ATOM 508 C CA . CYS A 1 71 ? 14.199 -12.496 -22.956 1.00 42.53 71 CYS A CA 1
ATOM 509 C C . CYS A 1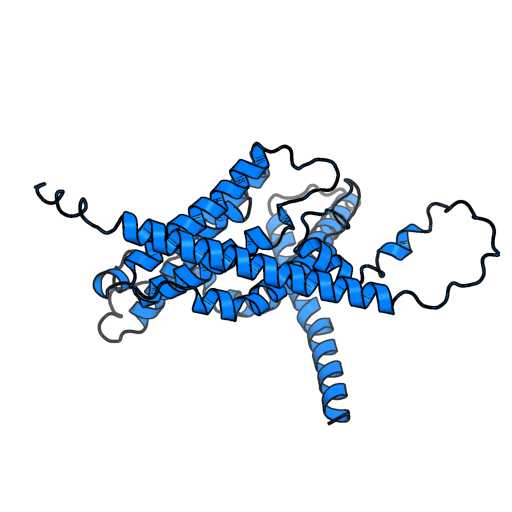 71 ? 13.046 -11.542 -22.607 1.00 42.53 71 CYS A C 1
ATOM 511 O O . CYS A 1 71 ? 12.320 -11.806 -21.654 1.00 42.53 71 CYS A O 1
ATOM 513 N N . MET A 1 72 ? 12.844 -10.470 -23.385 1.00 39.81 72 MET A N 1
ATOM 514 C CA . MET A 1 72 ? 11.902 -9.390 -23.060 1.00 39.81 72 MET A CA 1
ATOM 515 C C . MET A 1 72 ? 10.425 -9.808 -23.193 1.00 39.81 72 MET A C 1
ATOM 517 O O . MET A 1 72 ? 9.579 -9.290 -22.476 1.00 39.81 72 MET A O 1
ATOM 521 N N . PHE A 1 73 ? 10.123 -10.788 -24.053 1.00 40.69 73 PHE A N 1
ATOM 522 C CA . PHE A 1 73 ? 8.758 -11.285 -24.304 1.00 40.69 73 PHE A CA 1
ATOM 523 C C . PHE A 1 73 ? 8.520 -12.730 -23.847 1.00 40.69 73 PHE A C 1
ATOM 525 O O . PHE A 1 73 ? 7.443 -13.286 -24.057 1.00 40.69 73 PHE A O 1
ATOM 532 N N . ARG A 1 74 ? 9.527 -13.369 -23.241 1.00 44.56 74 ARG A N 1
ATOM 533 C CA . ARG A 1 74 ? 9.463 -14.778 -22.821 1.00 44.56 74 ARG A CA 1
ATOM 534 C C . ARG A 1 74 ? 9.560 -14.962 -21.311 1.00 44.56 74 ARG A C 1
ATOM 536 O O . ARG A 1 74 ? 9.779 -16.084 -20.856 1.00 44.56 74 ARG A O 1
ATOM 543 N N . SER A 1 75 ? 9.355 -13.905 -20.528 1.00 51.38 75 SER A N 1
ATOM 544 C CA . SER A 1 75 ? 8.960 -14.038 -19.126 1.00 51.38 75 SER A CA 1
ATOM 545 C C . SER A 1 75 ? 7.527 -14.567 -19.087 1.00 51.38 75 SER A C 1
ATOM 547 O O . SER A 1 75 ? 6.547 -13.843 -18.947 1.00 51.38 75 SER A O 1
ATOM 549 N N . ARG A 1 76 ? 7.415 -15.881 -19.274 1.00 59.97 76 ARG A N 1
ATOM 550 C CA . ARG A 1 76 ? 6.209 -16.652 -18.988 1.00 59.97 76 ARG A CA 1
ATOM 551 C C . ARG A 1 76 ? 5.659 -16.244 -17.604 1.00 59.97 76 ARG A C 1
ATOM 553 O O . ARG A 1 76 ? 6.485 -16.059 -16.705 1.00 59.97 76 ARG A O 1
ATOM 560 N N . PRO A 1 77 ? 4.335 -16.100 -17.404 1.00 64.88 77 PRO A N 1
ATOM 561 C CA . PRO A 1 77 ? 3.731 -15.817 -16.094 1.00 64.88 77 PRO A CA 1
ATOM 562 C C . PRO A 1 77 ? 4.331 -16.651 -14.952 1.00 64.88 77 PRO A C 1
ATOM 564 O O . PRO A 1 77 ? 4.552 -16.155 -13.852 1.00 64.88 77 PRO A O 1
ATOM 567 N N . GLU A 1 78 ? 4.706 -17.894 -15.244 1.00 71.00 78 GLU A N 1
ATOM 568 C CA . GLU A 1 78 ? 5.396 -18.828 -14.359 1.00 71.00 78 GLU A CA 1
ATOM 569 C C . GLU A 1 78 ? 6.699 -18.262 -13.767 1.00 71.00 78 GLU A C 1
ATOM 571 O O . GLU A 1 78 ? 7.006 -18.510 -12.604 1.00 71.00 78 GLU A O 1
ATOM 576 N N . ALA A 1 79 ? 7.471 -17.482 -14.530 1.00 65.81 79 ALA A N 1
ATOM 577 C CA . ALA A 1 79 ? 8.694 -16.841 -14.051 1.00 65.81 79 ALA A CA 1
ATOM 578 C C . ALA A 1 79 ? 8.404 -15.695 -13.067 1.00 65.81 79 ALA A C 1
ATOM 580 O O . ALA A 1 79 ? 9.152 -15.527 -12.104 1.00 65.81 79 ALA A O 1
ATOM 581 N N . LEU A 1 80 ? 7.310 -14.953 -13.278 1.00 68.31 80 LEU A N 1
ATOM 582 C CA . LEU A 1 80 ? 6.856 -13.907 -12.356 1.00 68.31 80 LEU A CA 1
ATOM 583 C C . LEU A 1 80 ? 6.333 -14.526 -11.052 1.00 68.31 80 LEU A C 1
ATOM 585 O O . LEU A 1 80 ? 6.738 -14.097 -9.976 1.00 68.31 80 LEU A O 1
ATOM 589 N N . PHE A 1 81 ? 5.539 -15.601 -11.135 1.00 72.69 81 PHE A N 1
ATOM 590 C CA . PHE A 1 81 ? 5.112 -16.372 -9.959 1.00 72.69 81 PHE A CA 1
ATOM 591 C C . PHE A 1 81 ? 6.295 -16.970 -9.191 1.00 72.69 81 PHE A C 1
ATOM 593 O O . PHE A 1 81 ? 6.323 -16.929 -7.961 1.00 72.69 81 PHE A O 1
ATOM 600 N N . LEU A 1 82 ? 7.308 -17.481 -9.895 1.00 75.25 82 LEU A N 1
ATOM 601 C CA . LEU A 1 82 ? 8.514 -18.003 -9.257 1.00 75.25 82 LEU A CA 1
ATOM 602 C C . LEU A 1 82 ? 9.280 -16.907 -8.502 1.00 75.25 82 LEU A C 1
ATOM 604 O O . LEU A 1 82 ? 9.744 -17.159 -7.395 1.00 75.25 82 LEU A O 1
ATOM 608 N N . GLN A 1 83 ? 9.383 -15.701 -9.071 1.00 71.06 83 GLN A N 1
ATOM 609 C CA . GLN A 1 83 ? 10.010 -14.544 -8.422 1.00 71.06 83 GLN A CA 1
ATOM 610 C C . GLN A 1 83 ? 9.201 -14.033 -7.219 1.00 71.06 83 GLN A C 1
ATOM 612 O O . GLN A 1 83 ? 9.772 -13.492 -6.280 1.00 71.06 83 GLN A O 1
ATOM 617 N N . THR A 1 84 ? 7.881 -14.212 -7.230 1.00 76.19 84 THR A N 1
ATOM 618 C CA . THR A 1 84 ? 7.009 -13.913 -6.089 1.00 76.19 84 THR A CA 1
ATOM 619 C C . THR A 1 84 ? 7.222 -14.912 -4.944 1.00 76.19 84 THR A C 1
ATOM 621 O O . THR A 1 84 ? 7.238 -14.517 -3.782 1.00 76.19 84 THR A O 1
ATOM 624 N N . LEU A 1 85 ? 7.414 -16.202 -5.233 1.00 80.88 85 LEU A N 1
ATOM 625 C CA . LEU A 1 85 ? 7.499 -17.245 -4.199 1.00 80.88 85 LEU A CA 1
ATOM 626 C C . LEU A 1 85 ? 8.903 -17.517 -3.680 1.00 80.88 85 LEU A C 1
ATOM 628 O O . LEU A 1 85 ? 9.075 -17.870 -2.512 1.00 80.88 85 LEU A O 1
ATOM 632 N N . LEU A 1 86 ? 9.899 -17.373 -4.542 1.00 79.62 86 LEU A N 1
ATOM 633 C CA . LEU A 1 86 ? 11.293 -17.562 -4.192 1.00 79.62 86 LEU A CA 1
ATOM 634 C C . LEU A 1 86 ? 11.974 -16.198 -4.180 1.00 79.62 86 LEU A C 1
ATOM 636 O O . LEU A 1 86 ? 11.711 -15.390 -5.069 1.00 79.62 86 LEU A O 1
ATOM 640 N N . PRO A 1 87 ? 12.894 -15.940 -3.240 1.00 71.38 87 PRO A N 1
ATOM 641 C CA . PRO A 1 87 ? 13.636 -14.686 -3.186 1.00 71.38 87 PRO A CA 1
ATOM 642 C C . PRO A 1 87 ? 14.672 -14.585 -4.322 1.00 71.38 87 PRO A C 1
ATOM 644 O O . PRO A 1 87 ? 15.754 -14.075 -4.097 1.00 71.38 87 PRO A O 1
ATOM 647 N N . ILE A 1 88 ? 14.395 -15.080 -5.534 1.00 69.62 88 ILE A N 1
ATOM 648 C CA . ILE A 1 88 ? 15.339 -15.141 -6.654 1.00 69.62 88 ILE A CA 1
ATOM 649 C C . ILE A 1 88 ? 15.170 -13.908 -7.542 1.00 69.62 88 ILE A C 1
ATOM 651 O O . ILE A 1 88 ? 14.129 -13.680 -8.160 1.00 69.62 88 ILE A O 1
ATOM 655 N N . LYS A 1 89 ? 16.253 -13.156 -7.705 1.00 63.97 89 LYS A N 1
ATOM 656 C CA . LYS A 1 89 ? 16.399 -12.038 -8.636 1.00 63.97 89 LYS A CA 1
ATOM 657 C C . LYS A 1 89 ? 16.595 -12.566 -10.066 1.00 63.97 89 LYS A C 1
ATOM 659 O O . LYS A 1 89 ? 17.640 -12.367 -10.672 1.00 63.97 89 LYS A O 1
ATOM 664 N N . ARG A 1 90 ? 15.598 -13.258 -10.632 1.00 57.44 90 ARG A N 1
ATOM 665 C CA . ARG A 1 90 ? 15.682 -13.785 -12.013 1.00 57.44 90 ARG A CA 1
ATOM 666 C C . ARG A 1 90 ? 15.509 -12.703 -13.082 1.00 57.44 90 ARG A C 1
ATOM 668 O O . ARG A 1 90 ? 15.997 -12.866 -14.195 1.00 57.44 90 ARG A O 1
ATOM 675 N N . CYS A 1 91 ? 14.837 -11.603 -12.738 1.00 56.06 91 CYS A N 1
ATOM 676 C CA . CYS A 1 91 ? 14.506 -10.520 -13.667 1.00 56.06 91 CYS A CA 1
ATOM 677 C C . CYS A 1 91 ? 14.768 -9.117 -13.079 1.00 56.06 91 CYS A C 1
ATOM 679 O O . CYS A 1 91 ? 14.122 -8.139 -13.459 1.00 56.06 91 CYS A O 1
ATOM 681 N N . GLY A 1 92 ? 15.695 -9.017 -12.119 1.00 45.56 92 GLY A N 1
ATOM 682 C CA . GLY A 1 92 ? 16.016 -7.768 -11.432 1.00 45.56 92 GLY A CA 1
ATOM 683 C C . GLY A 1 92 ? 17.263 -7.080 -11.982 1.00 45.56 92 GLY A C 1
ATOM 684 O O . GLY A 1 92 ? 18.261 -7.732 -12.267 1.00 45.56 92 GLY A O 1
ATOM 685 N N . VAL A 1 93 ? 17.178 -5.752 -12.053 1.00 43.91 93 VAL A N 1
ATOM 686 C CA . VAL A 1 93 ? 18.223 -4.737 -12.272 1.00 43.91 93 VAL A CA 1
ATOM 687 C C . VAL A 1 93 ? 19.655 -5.294 -12.251 1.00 43.91 93 VAL A C 1
ATOM 689 O O . VAL A 1 93 ? 20.290 -5.399 -11.198 1.00 43.91 93 VAL A O 1
ATOM 692 N N . HIS A 1 94 ? 20.166 -5.635 -13.435 1.00 46.72 94 HIS A N 1
ATOM 693 C CA . HIS A 1 94 ? 21.558 -5.331 -13.757 1.00 46.72 94 HIS A CA 1
ATOM 694 C C . HIS A 1 94 ? 21.678 -3.795 -13.735 1.00 46.72 94 HIS A C 1
ATOM 696 O O . HIS A 1 94 ? 20.731 -3.145 -14.191 1.00 46.72 94 HIS A O 1
ATOM 702 N N . PRO A 1 95 ? 22.787 -3.197 -13.264 1.00 47.75 95 PRO A N 1
ATOM 703 C CA . PRO A 1 95 ? 22.950 -1.739 -13.123 1.00 47.75 95 PRO A CA 1
ATOM 704 C C . PRO A 1 95 ? 22.679 -0.904 -14.390 1.00 47.75 95 PRO A C 1
ATOM 706 O O . PRO A 1 95 ? 22.597 0.315 -14.306 1.00 47.75 95 PRO A O 1
ATOM 709 N N . HIS A 1 96 ? 22.496 -1.533 -15.554 1.00 39.97 96 HIS A N 1
ATOM 710 C CA . HIS A 1 96 ? 22.276 -0.863 -16.835 1.00 39.97 96 HIS A CA 1
ATOM 711 C C . HIS A 1 96 ? 20.886 -1.087 -17.463 1.00 39.97 96 HIS A C 1
ATOM 713 O O . HIS A 1 96 ? 20.682 -0.647 -18.592 1.00 39.97 96 HIS A O 1
ATOM 719 N N . TRP A 1 97 ? 19.942 -1.791 -16.809 1.00 41.75 97 TRP A N 1
ATOM 720 C CA . TRP A 1 97 ? 18.714 -2.238 -17.493 1.00 41.75 97 TRP A CA 1
ATOM 721 C C . TRP A 1 97 ? 17.369 -1.867 -16.838 1.00 41.75 97 TRP A C 1
ATOM 723 O O . TRP A 1 97 ? 17.161 -1.958 -15.629 1.00 41.75 97 TRP A O 1
ATOM 733 N N . TRP A 1 98 ? 16.441 -1.517 -17.732 1.00 46.66 98 TRP A N 1
ATOM 734 C CA . TRP A 1 98 ? 15.205 -0.739 -17.608 1.00 46.66 98 TRP A CA 1
ATOM 735 C C . TRP A 1 98 ? 13.976 -1.601 -17.260 1.00 46.66 98 TRP A C 1
ATOM 737 O O . TRP A 1 98 ? 12.910 -1.476 -17.857 1.00 46.66 98 TRP A O 1
ATOM 747 N N . TYR A 1 99 ? 14.110 -2.527 -16.312 1.00 50.59 99 TYR A N 1
ATOM 748 C CA . TYR A 1 99 ? 13.104 -3.571 -16.067 1.00 50.59 99 TYR A CA 1
ATOM 749 C C . TYR A 1 99 ? 11.974 -3.176 -15.093 1.00 50.59 99 TYR A C 1
ATOM 751 O O . TYR A 1 99 ? 11.530 -3.995 -14.288 1.00 50.59 99 TYR A O 1
ATOM 759 N N . GLY A 1 100 ? 11.468 -1.940 -15.182 1.00 52.75 100 GLY A N 1
ATOM 760 C CA . GLY A 1 100 ? 10.324 -1.467 -14.380 1.00 52.75 100 GLY A CA 1
ATOM 761 C C . GLY A 1 100 ? 9.060 -2.325 -14.553 1.00 52.75 100 GLY A C 1
ATOM 762 O O . GLY A 1 100 ? 8.339 -2.572 -13.592 1.00 52.75 100 GLY A O 1
ATOM 763 N N . ALA A 1 101 ? 8.853 -2.894 -15.746 1.00 57.97 101 ALA A N 1
ATOM 764 C CA . ALA A 1 101 ? 7.712 -3.765 -16.042 1.00 57.97 101 ALA A CA 1
ATOM 765 C C . ALA A 1 101 ? 7.679 -5.058 -15.199 1.00 57.97 101 ALA A C 1
ATOM 767 O O . ALA A 1 101 ? 6.601 -5.569 -14.892 1.00 57.97 101 ALA A O 1
ATOM 768 N N . ASN A 1 102 ? 8.839 -5.573 -14.771 1.00 65.31 102 ASN A N 1
ATOM 769 C CA . ASN A 1 102 ? 8.887 -6.776 -13.937 1.00 65.31 102 ASN A CA 1
ATOM 770 C C . ASN A 1 102 ? 8.365 -6.511 -12.521 1.00 65.31 102 ASN A C 1
ATOM 772 O O . ASN A 1 102 ? 7.818 -7.424 -11.912 1.00 65.31 102 ASN A O 1
ATOM 776 N N . TYR A 1 103 ? 8.484 -5.279 -12.008 1.00 68.44 103 TYR A N 1
ATOM 777 C CA . TYR A 1 103 ? 7.912 -4.907 -10.710 1.00 68.44 103 TYR A CA 1
ATOM 778 C C . TYR A 1 103 ? 6.386 -4.876 -10.753 1.00 68.44 103 TYR A C 1
ATOM 780 O O . TYR A 1 103 ? 5.750 -5.392 -9.841 1.00 68.44 103 TYR A O 1
ATOM 788 N N . ALA A 1 104 ? 5.797 -4.360 -11.832 1.00 70.75 104 ALA A N 1
ATOM 789 C CA . ALA A 1 104 ? 4.349 -4.374 -12.017 1.00 70.75 104 ALA A CA 1
ATOM 790 C C . ALA A 1 104 ? 3.791 -5.806 -12.080 1.00 70.75 104 ALA A C 1
ATOM 792 O O . ALA A 1 104 ? 2.851 -6.148 -11.360 1.00 70.75 104 ALA A O 1
ATOM 793 N N . GLY A 1 105 ? 4.418 -6.668 -12.890 1.00 71.50 105 GLY A N 1
ATOM 794 C CA . GLY A 1 105 ? 4.049 -8.083 -12.984 1.00 71.50 105 GLY A CA 1
ATOM 795 C C . GLY A 1 105 ? 4.251 -8.839 -11.666 1.00 71.50 105 GLY A C 1
ATOM 796 O O . GLY A 1 105 ? 3.410 -9.647 -11.272 1.00 71.50 105 GLY A O 1
ATOM 797 N N . TRP A 1 106 ? 5.332 -8.538 -10.946 1.00 76.88 106 TRP A N 1
ATOM 798 C CA . TRP A 1 106 ? 5.583 -9.067 -9.608 1.00 76.88 106 TRP A CA 1
ATOM 799 C C . TRP A 1 106 ? 4.517 -8.629 -8.594 1.00 76.88 106 TRP A C 1
ATOM 801 O O . TRP A 1 106 ? 4.015 -9.471 -7.850 1.00 76.88 106 TRP A O 1
ATOM 811 N N . PHE A 1 107 ? 4.149 -7.345 -8.576 1.00 76.44 107 PHE A N 1
ATOM 812 C CA . PHE A 1 107 ? 3.141 -6.801 -7.667 1.00 76.44 107 PHE A CA 1
ATOM 813 C C . PHE A 1 107 ? 1.781 -7.464 -7.896 1.00 76.44 107 PHE A C 1
ATOM 815 O O . PHE A 1 107 ? 1.158 -7.938 -6.947 1.00 76.44 107 PHE A O 1
ATOM 822 N N . ALA A 1 108 ? 1.358 -7.588 -9.160 1.00 80.81 108 ALA A N 1
ATOM 823 C CA . ALA A 1 108 ? 0.133 -8.297 -9.520 1.00 80.81 108 ALA A CA 1
ATOM 824 C C . ALA A 1 108 ? 0.167 -9.767 -9.063 1.00 80.81 108 ALA A C 1
ATOM 826 O O . ALA A 1 108 ? -0.791 -10.256 -8.467 1.00 80.81 108 ALA A O 1
ATOM 827 N N . SER A 1 109 ? 1.287 -10.464 -9.273 1.00 80.31 109 SER A N 1
ATOM 828 C CA . SER A 1 109 ? 1.480 -11.843 -8.805 1.00 80.31 109 SER A CA 1
ATOM 829 C C . SER A 1 109 ? 1.408 -11.955 -7.273 1.00 80.31 109 SER A C 1
ATOM 831 O O . SER A 1 109 ? 0.723 -12.831 -6.744 1.00 80.31 109 SER A O 1
ATOM 833 N N . ALA A 1 110 ? 2.033 -11.030 -6.537 1.00 81.38 110 ALA A N 1
ATOM 834 C CA . ALA A 1 110 ? 1.942 -10.976 -5.079 1.00 81.38 110 ALA A CA 1
ATOM 835 C C . ALA A 1 110 ? 0.499 -10.738 -4.604 1.00 81.38 110 ALA A C 1
ATOM 837 O O . ALA A 1 110 ? 0.044 -11.409 -3.678 1.00 81.38 110 ALA A O 1
ATOM 838 N N . ALA A 1 111 ? -0.243 -9.848 -5.269 1.00 83.06 111 ALA A N 1
ATOM 839 C CA . ALA A 1 111 ? -1.652 -9.605 -4.976 1.00 83.06 111 ALA A CA 1
ATOM 840 C C . ALA A 1 111 ? -2.510 -10.861 -5.196 1.00 83.06 111 ALA A C 1
ATOM 842 O O . ALA A 1 111 ? -3.338 -11.186 -4.346 1.00 83.06 111 ALA A O 1
ATOM 843 N N . VAL A 1 112 ? -2.274 -11.611 -6.280 1.00 84.81 112 VAL A N 1
ATOM 844 C CA . VAL A 1 112 ? -2.947 -12.897 -6.535 1.00 84.81 112 VAL A CA 1
ATOM 845 C C . VAL A 1 112 ? -2.640 -13.905 -5.428 1.00 84.81 112 VAL A C 1
ATOM 847 O O . VAL A 1 112 ? -3.562 -14.533 -4.913 1.00 84.81 112 VAL A O 1
ATOM 850 N N . VAL A 1 113 ? -1.376 -14.036 -5.010 1.00 84.50 113 VAL A N 1
ATOM 851 C CA . VAL A 1 113 ? -1.001 -14.927 -3.897 1.00 84.50 113 VAL A CA 1
ATOM 852 C C . VAL A 1 113 ? -1.724 -14.523 -2.609 1.00 84.50 113 VAL A C 1
ATOM 854 O O . VAL A 1 113 ? -2.323 -15.376 -1.957 1.00 84.50 113 VAL A O 1
ATOM 857 N N . CYS A 1 114 ? -1.743 -13.234 -2.260 1.00 84.38 114 CYS A N 1
ATOM 858 C CA . CYS A 1 114 ? -2.480 -12.742 -1.094 1.00 84.38 114 CYS A CA 1
ATOM 859 C C . CYS A 1 114 ? -3.989 -13.026 -1.196 1.00 84.38 114 CYS A C 1
ATOM 861 O O . CYS A 1 114 ? -4.591 -13.462 -0.216 1.00 84.38 114 CYS A O 1
ATOM 863 N N . ALA A 1 115 ? -4.591 -12.841 -2.374 1.00 86.00 115 ALA A N 1
ATOM 864 C CA . ALA A 1 115 ? -6.007 -13.111 -2.615 1.00 86.00 115 ALA A CA 1
ATOM 865 C C . ALA A 1 115 ? -6.352 -14.604 -2.488 1.00 86.00 115 ALA A C 1
ATOM 867 O O . ALA A 1 115 ? -7.362 -14.950 -1.880 1.00 86.00 115 ALA A O 1
ATOM 868 N N . VAL A 1 116 ? -5.497 -15.497 -2.997 1.00 85.50 116 VAL A N 1
ATOM 869 C CA . VAL A 1 116 ? -5.661 -16.954 -2.846 1.00 85.50 116 VAL A CA 1
ATOM 870 C C . VAL A 1 116 ? -5.511 -17.375 -1.384 1.00 85.50 116 VAL A C 1
ATOM 872 O O . VAL A 1 116 ? -6.267 -18.217 -0.903 1.00 85.50 116 VAL A O 1
ATOM 875 N N . CYS A 1 117 ? -4.572 -16.772 -0.654 1.00 84.06 117 CYS A N 1
ATOM 876 C CA . CYS A 1 117 ? -4.382 -17.041 0.769 1.00 84.06 117 CYS A CA 1
ATOM 877 C C . CYS A 1 117 ? -5.526 -16.483 1.631 1.00 84.06 117 CYS A C 1
ATOM 879 O O . CYS A 1 117 ? -5.804 -17.041 2.694 1.00 84.06 117 CYS A O 1
ATOM 881 N N . PHE A 1 118 ? -6.199 -15.412 1.194 1.00 87.75 118 PHE A N 1
ATOM 882 C CA . PHE A 1 118 ? -7.155 -14.644 1.997 1.00 87.75 118 PHE A CA 1
ATOM 883 C C . PHE A 1 118 ? -8.170 -15.489 2.783 1.00 87.75 118 PHE A C 1
ATOM 885 O O . PHE A 1 118 ? -8.305 -15.222 3.975 1.00 87.75 118 PHE A O 1
ATOM 892 N N . PRO A 1 119 ? -8.846 -16.518 2.228 1.00 88.62 119 PRO A N 1
ATOM 893 C CA . PRO A 1 119 ? -9.794 -17.325 2.999 1.00 88.62 119 PRO A CA 1
ATOM 894 C C . PRO A 1 119 ? -9.154 -17.997 4.219 1.00 88.62 119 PRO A C 1
ATOM 896 O O . PRO A 1 119 ? -9.739 -18.012 5.302 1.00 88.62 119 PRO A O 1
ATOM 899 N N . MET A 1 120 ? -7.931 -18.516 4.072 1.00 88.25 120 MET A N 1
ATOM 900 C CA . MET A 1 120 ? -7.188 -19.124 5.177 1.00 88.25 120 MET A CA 1
ATOM 901 C C . MET A 1 120 ? -6.797 -18.064 6.210 1.00 88.25 120 MET A C 1
ATOM 903 O O . MET A 1 120 ? -7.057 -18.239 7.400 1.00 88.25 120 MET A O 1
ATOM 907 N N . LEU A 1 121 ? -6.249 -16.932 5.752 1.00 85.81 121 LEU A N 1
ATOM 908 C CA . LEU A 1 121 ? -5.822 -15.839 6.634 1.00 85.81 121 LEU A CA 1
ATOM 909 C C . LEU A 1 121 ? -7.005 -15.238 7.400 1.00 85.81 121 LEU A C 1
ATOM 911 O O . LEU A 1 121 ? -6.906 -14.960 8.590 1.00 85.81 121 LEU A O 1
ATOM 915 N N . TYR A 1 122 ? -8.149 -15.087 6.736 1.00 88.94 122 TYR A N 1
ATOM 916 C CA . TYR A 1 122 ? -9.384 -14.569 7.313 1.00 88.94 122 TYR A CA 1
ATOM 917 C C . TYR A 1 122 ? -9.924 -15.478 8.417 1.00 88.94 122 TYR A C 1
ATOM 919 O O . TYR A 1 122 ? -10.414 -14.984 9.438 1.00 88.94 122 TYR A O 1
ATOM 927 N N . ASN A 1 123 ? -9.820 -16.794 8.230 1.00 90.31 123 ASN A N 1
ATOM 928 C CA . ASN A 1 123 ? -10.253 -17.778 9.216 1.00 90.31 123 ASN A CA 1
ATOM 929 C C . ASN A 1 123 ? -9.293 -17.895 10.409 1.00 90.31 123 ASN A C 1
ATOM 931 O O . ASN A 1 123 ? -9.758 -18.196 11.505 1.00 90.31 123 ASN A O 1
ATOM 935 N N . ALA A 1 124 ? -8.003 -17.594 10.226 1.00 87.44 124 ALA A N 1
ATOM 936 C CA . ALA A 1 124 ? -6.988 -17.606 11.285 1.00 87.44 124 ALA A CA 1
ATOM 937 C C . ALA A 1 124 ? -7.029 -16.380 12.226 1.00 87.44 124 ALA A C 1
ATOM 939 O O . ALA A 1 124 ? -6.271 -16.307 13.192 1.00 87.44 124 ALA A O 1
ATOM 940 N N . ARG A 1 125 ? -7.894 -15.392 11.961 1.00 91.00 125 ARG A N 1
ATOM 941 C CA . ARG A 1 125 ? -7.968 -14.158 12.759 1.00 91.00 125 ARG A CA 1
ATOM 942 C C . ARG A 1 125 ? -8.431 -14.427 14.199 1.00 91.00 125 ARG A C 1
ATOM 944 O O . ARG A 1 125 ? -9.317 -15.264 14.408 1.00 91.00 125 ARG A O 1
ATOM 951 N N . PRO A 1 126 ? -7.911 -13.685 15.197 1.00 90.25 126 PRO A N 1
ATOM 952 C CA . PRO A 1 126 ? -8.381 -13.809 16.564 1.00 90.25 126 PRO A CA 1
ATOM 953 C C . PRO A 1 126 ? -9.845 -13.364 16.628 1.00 90.25 126 PRO A C 1
ATOM 955 O O . PRO A 1 126 ? -10.239 -12.403 15.977 1.00 90.25 126 PRO A O 1
ATOM 958 N N . ARG A 1 127 ? -10.664 -14.063 17.419 1.00 90.94 127 ARG A N 1
ATOM 959 C CA . ARG A 1 127 ? -12.085 -13.722 17.650 1.00 90.94 127 ARG A CA 1
ATOM 960 C C . ARG A 1 127 ? -12.353 -13.218 19.071 1.00 90.94 127 ARG A C 1
ATOM 962 O O . ARG A 1 127 ? -13.498 -13.109 19.487 1.00 90.94 127 ARG A O 1
ATOM 969 N N . ARG A 1 128 ? -11.290 -12.948 19.836 1.00 92.19 128 ARG A N 1
ATOM 970 C CA . ARG A 1 128 ? -11.330 -12.620 21.274 1.00 92.19 128 ARG A CA 1
ATOM 971 C C . ARG A 1 128 ? -11.415 -11.107 21.552 1.00 92.19 128 ARG A C 1
ATOM 973 O O . ARG A 1 128 ? -11.042 -10.661 22.631 1.00 92.19 128 ARG A O 1
ATOM 980 N N . GLY A 1 129 ? -11.898 -10.322 20.587 1.00 94.25 129 GLY A N 1
ATOM 981 C CA . GLY A 1 129 ? -12.086 -8.874 20.705 1.00 94.25 129 GLY A CA 1
ATOM 982 C C . GLY A 1 129 ? -10.832 -8.031 20.437 1.00 94.25 129 GLY A C 1
ATOM 983 O O . GLY A 1 129 ? -9.751 -8.547 20.143 1.00 94.25 129 GLY A O 1
ATOM 984 N N . TRP A 1 130 ? -10.990 -6.709 20.579 1.00 95.69 130 TRP A N 1
ATOM 985 C CA . TRP A 1 130 ? -10.032 -5.715 20.078 1.00 95.69 130 TRP A CA 1
ATOM 986 C C . TRP A 1 130 ? -8.641 -5.802 20.708 1.00 95.69 130 TRP A C 1
ATOM 988 O O . TRP A 1 130 ? -7.658 -5.512 20.034 1.00 95.69 130 TRP A O 1
ATOM 998 N N . GLN A 1 131 ? -8.535 -6.213 21.976 1.00 96.25 131 GLN A N 1
ATOM 999 C CA . GLN A 1 131 ? -7.246 -6.354 22.663 1.00 96.25 131 GLN A CA 1
ATOM 1000 C C . GLN A 1 131 ? -6.407 -7.467 22.033 1.00 96.25 131 GLN A C 1
ATOM 1002 O O . GLN A 1 131 ? -5.228 -7.271 21.747 1.00 96.25 131 GLN A O 1
ATOM 1007 N N . ALA A 1 132 ? -7.026 -8.622 21.764 1.00 94.69 132 ALA A N 1
ATOM 1008 C CA . ALA A 1 132 ? -6.364 -9.726 21.080 1.00 94.69 132 ALA A CA 1
ATOM 1009 C C . ALA A 1 132 ? -5.963 -9.320 19.656 1.00 94.69 132 ALA A C 1
ATOM 1011 O O . ALA A 1 132 ? -4.828 -9.559 19.249 1.00 94.69 132 ALA A O 1
ATOM 1012 N N . THR A 1 133 ? -6.855 -8.639 18.932 1.00 95.25 133 THR A N 1
ATOM 1013 C CA . THR A 1 133 ? -6.569 -8.100 17.595 1.00 95.25 133 THR A CA 1
ATOM 1014 C C . THR A 1 133 ? -5.403 -7.110 17.613 1.00 95.25 133 THR A C 1
ATOM 1016 O O . THR A 1 133 ? -4.506 -7.222 16.782 1.00 95.25 133 THR A O 1
ATOM 1019 N N . ALA A 1 134 ? -5.354 -6.190 18.581 1.00 94.06 134 ALA A N 1
ATOM 1020 C CA . ALA A 1 134 ? -4.271 -5.220 18.730 1.00 94.06 134 ALA A CA 1
ATOM 1021 C C . ALA A 1 134 ? -2.928 -5.888 19.065 1.00 94.06 134 ALA A C 1
ATOM 1023 O O . ALA A 1 134 ? -1.906 -5.517 18.493 1.00 94.06 134 ALA A O 1
ATOM 1024 N N . MET A 1 135 ? -2.918 -6.899 19.942 1.00 93.75 135 MET A N 1
ATOM 1025 C CA . MET A 1 135 ? -1.703 -7.658 20.263 1.00 93.75 135 MET A CA 1
ATOM 1026 C C . MET A 1 135 ? -1.172 -8.434 19.054 1.00 93.75 135 MET A C 1
ATOM 1028 O O . MET A 1 135 ? 0.025 -8.394 18.775 1.00 93.75 135 MET A O 1
ATOM 1032 N N . VAL A 1 136 ? -2.052 -9.116 18.314 1.00 93.69 136 VAL A N 1
ATOM 1033 C CA . VAL A 1 136 ? -1.660 -9.844 17.097 1.00 93.69 136 VAL A CA 1
ATOM 1034 C C . VAL A 1 136 ? -1.171 -8.872 16.025 1.00 93.69 136 VAL A C 1
ATOM 1036 O O . VAL A 1 136 ? -0.135 -9.119 15.413 1.00 93.69 136 VAL A O 1
ATOM 1039 N N . LEU A 1 137 ? -1.856 -7.741 15.836 1.00 94.19 137 LEU A N 1
ATOM 1040 C CA . LEU A 1 137 ? -1.412 -6.680 14.935 1.00 94.19 137 LEU A CA 1
ATOM 1041 C C . LEU A 1 137 ? -0.016 -6.179 15.313 1.00 94.19 137 LEU A C 1
ATOM 1043 O O . LEU A 1 137 ? 0.848 -6.093 14.445 1.00 94.19 137 LEU A O 1
ATOM 1047 N N . LEU A 1 138 ? 0.227 -5.894 16.596 1.00 93.75 138 LEU A N 1
ATOM 1048 C CA . LEU A 1 138 ? 1.536 -5.463 17.077 1.00 93.75 138 LEU A CA 1
ATOM 1049 C C . LEU A 1 138 ? 2.611 -6.506 16.755 1.00 93.75 138 LEU A C 1
ATOM 1051 O O . LEU A 1 138 ? 3.645 -6.147 16.204 1.00 93.75 138 LEU A O 1
ATOM 1055 N N . ALA A 1 139 ? 2.345 -7.789 17.007 1.00 92.31 139 ALA A N 1
ATOM 1056 C CA . ALA A 1 139 ? 3.278 -8.863 16.679 1.00 92.31 139 ALA A CA 1
ATOM 1057 C C . ALA A 1 139 ? 3.574 -8.948 15.169 1.00 92.31 139 ALA A C 1
ATOM 1059 O O . ALA A 1 139 ? 4.734 -9.086 14.779 1.00 92.31 139 ALA A O 1
ATOM 1060 N N . VAL A 1 140 ? 2.552 -8.810 14.314 1.00 91.81 140 VAL A N 1
ATOM 1061 C CA . VAL A 1 140 ? 2.719 -8.764 12.851 1.00 91.81 140 VAL A CA 1
ATOM 1062 C C . VAL A 1 140 ? 3.575 -7.568 12.437 1.00 91.81 140 VAL A C 1
ATOM 1064 O O . VAL A 1 140 ? 4.503 -7.729 11.648 1.00 91.81 140 VAL A O 1
ATOM 1067 N N . LEU A 1 141 ? 3.318 -6.381 12.991 1.00 91.06 141 LEU A N 1
ATOM 1068 C CA . LEU A 1 141 ? 4.095 -5.176 12.698 1.00 91.06 141 LEU A CA 1
ATOM 1069 C C . LEU A 1 141 ? 5.546 -5.297 13.178 1.00 91.06 141 LEU A C 1
ATOM 1071 O O . LEU A 1 141 ? 6.458 -4.920 12.445 1.00 91.06 141 LEU A O 1
ATOM 1075 N N . THR A 1 142 ? 5.782 -5.870 14.361 1.00 88.88 142 THR A N 1
ATOM 1076 C CA . THR A 1 142 ? 7.132 -6.160 14.860 1.00 88.88 142 THR A CA 1
ATOM 1077 C C . THR A 1 142 ? 7.858 -7.131 13.936 1.00 88.88 142 THR A C 1
ATOM 1079 O O . THR A 1 142 ? 9.025 -6.910 13.615 1.00 88.88 142 THR A O 1
ATOM 1082 N N . PHE A 1 143 ? 7.176 -8.168 13.444 1.00 88.38 143 PHE A N 1
ATOM 1083 C CA . PHE A 1 143 ? 7.776 -9.090 12.488 1.00 88.38 143 PHE A CA 1
ATOM 1084 C C . PHE A 1 143 ? 8.085 -8.395 11.153 1.00 88.38 143 PHE A C 1
ATOM 1086 O O . PHE A 1 143 ? 9.197 -8.536 10.648 1.00 88.38 143 PHE A O 1
ATOM 1093 N N . CYS A 1 144 ? 7.170 -7.581 10.615 1.00 85.69 144 CYS A N 1
ATOM 1094 C CA . CYS A 1 144 ? 7.424 -6.747 9.433 1.00 85.69 144 CYS A CA 1
ATOM 1095 C C . CYS A 1 144 ? 8.615 -5.796 9.637 1.00 85.69 144 CYS A C 1
ATOM 1097 O O . CYS A 1 144 ? 9.411 -5.599 8.729 1.00 85.69 144 CYS A O 1
ATOM 1099 N N . ALA A 1 145 ? 8.788 -5.218 10.824 1.00 82.88 145 ALA A N 1
ATOM 1100 C CA . ALA A 1 145 ? 9.960 -4.396 11.122 1.00 82.88 145 ALA A CA 1
ATOM 1101 C C . ALA A 1 145 ? 11.244 -5.244 11.214 1.00 82.88 145 ALA A C 1
ATOM 1103 O O . ALA A 1 145 ? 12.314 -4.811 10.784 1.00 82.88 145 ALA A O 1
ATOM 1104 N N . SER A 1 146 ? 11.148 -6.478 11.718 1.00 83.12 146 SER A N 1
ATOM 1105 C CA . SER A 1 146 ? 12.287 -7.395 11.819 1.00 83.12 146 SER A CA 1
ATOM 1106 C C . SER A 1 146 ? 12.819 -7.848 10.456 1.00 83.12 146 SER A C 1
ATOM 1108 O O . SER A 1 146 ? 14.013 -8.114 10.342 1.00 83.12 146 SER A O 1
ATOM 1110 N N . THR A 1 147 ? 11.998 -7.876 9.395 1.00 78.00 147 THR A N 1
ATOM 1111 C CA . THR A 1 147 ? 12.485 -8.214 8.043 1.00 78.00 147 THR A CA 1
ATOM 1112 C C . THR A 1 147 ? 13.474 -7.182 7.520 1.00 78.00 147 THR A C 1
ATOM 1114 O O . THR A 1 147 ? 14.418 -7.547 6.821 1.00 78.00 147 THR A O 1
ATOM 1117 N N . ARG A 1 148 ? 13.328 -5.913 7.917 1.00 77.00 148 ARG A N 1
ATOM 1118 C CA . ARG A 1 148 ? 14.331 -4.875 7.657 1.00 77.00 148 ARG A CA 1
ATOM 1119 C C . ARG A 1 148 ? 15.627 -5.149 8.413 1.00 77.00 148 ARG A C 1
ATOM 1121 O O . ARG A 1 148 ? 16.700 -5.071 7.824 1.00 77.00 148 ARG A O 1
ATOM 1128 N N . TRP A 1 149 ? 15.533 -5.486 9.698 1.00 76.25 149 TRP A N 1
ATOM 1129 C CA . TRP A 1 149 ? 16.712 -5.840 10.492 1.00 76.25 149 TRP A CA 1
ATOM 1130 C C . TRP A 1 149 ? 17.445 -7.051 9.899 1.00 76.25 149 TRP A C 1
ATOM 1132 O O . TRP A 1 149 ? 18.666 -7.017 9.754 1.00 76.25 149 TRP A O 1
ATOM 1142 N N . MET A 1 150 ? 16.706 -8.080 9.472 1.00 74.44 150 MET A N 1
ATOM 1143 C CA . MET A 1 150 ? 17.270 -9.237 8.774 1.00 74.44 150 MET A CA 1
ATOM 1144 C C . MET A 1 150 ? 17.949 -8.831 7.466 1.00 74.44 150 MET A C 1
ATOM 1146 O O . MET A 1 150 ? 19.047 -9.297 7.191 1.00 74.44 150 MET A O 1
ATOM 1150 N N . ARG A 1 151 ? 17.345 -7.926 6.686 1.00 71.38 151 ARG A N 1
ATOM 1151 C CA . ARG A 1 151 ? 17.945 -7.403 5.452 1.00 71.38 151 ARG A CA 1
ATOM 1152 C C . ARG A 1 151 ? 19.270 -6.678 5.698 1.00 71.38 151 ARG A C 1
ATOM 1154 O O . ARG A 1 151 ? 20.151 -6.766 4.853 1.00 71.38 151 ARG A O 1
ATOM 1161 N N . SER A 1 152 ? 19.408 -5.944 6.803 1.00 71.69 152 SER A N 1
ATOM 1162 C CA . SER A 1 152 ? 20.624 -5.169 7.072 1.00 71.69 152 SER A CA 1
ATOM 1163 C C . SER A 1 152 ? 21.758 -5.977 7.711 1.00 71.69 152 SER A C 1
ATOM 1165 O O . SER A 1 152 ? 22.892 -5.515 7.679 1.00 71.69 152 SER A O 1
ATOM 1167 N N . HIS A 1 153 ? 21.470 -7.133 8.320 1.00 71.31 153 HIS A N 1
ATOM 1168 C CA . HIS A 1 153 ? 22.463 -7.928 9.066 1.00 71.31 153 HIS A CA 1
ATOM 1169 C C . HIS A 1 153 ? 22.768 -9.285 8.439 1.00 71.31 153 HIS A C 1
ATOM 1171 O O . HIS A 1 153 ? 23.852 -9.826 8.643 1.00 71.31 153 HIS A O 1
ATOM 1177 N N . ILE A 1 154 ? 21.818 -9.859 7.706 1.00 68.81 154 ILE A N 1
ATOM 1178 C CA . ILE A 1 154 ? 22.051 -11.077 6.949 1.00 68.81 154 ILE A CA 1
ATOM 1179 C C . ILE A 1 154 ? 22.384 -10.610 5.542 1.00 68.81 154 ILE A C 1
ATOM 1181 O O . ILE A 1 154 ? 21.530 -10.035 4.867 1.00 68.81 154 ILE A O 1
ATOM 1185 N N . ASP A 1 155 ? 23.623 -10.852 5.120 1.00 56.88 155 ASP A N 1
ATOM 1186 C CA . ASP A 1 155 ? 24.167 -10.499 3.805 1.00 56.88 155 ASP A CA 1
ATOM 1187 C C . ASP A 1 155 ? 23.538 -11.375 2.697 1.00 56.88 155 ASP A C 1
ATOM 1189 O O . ASP A 1 155 ? 24.192 -12.010 1.875 1.00 56.88 155 ASP A O 1
ATOM 1193 N N . LEU A 1 156 ? 22.204 -11.444 2.678 1.00 55.62 156 LEU A N 1
ATOM 1194 C CA . LEU A 1 156 ? 21.368 -12.162 1.718 1.00 55.62 156 LEU A CA 1
ATOM 1195 C C . LEU A 1 156 ? 21.402 -11.503 0.335 1.00 55.62 156 LEU A C 1
ATOM 1197 O O . LEU A 1 156 ? 20.630 -11.884 -0.533 1.00 55.62 156 LEU A O 1
ATOM 1201 N N . TYR A 1 157 ? 22.304 -10.547 0.111 1.00 53.59 157 TYR A N 1
ATOM 1202 C CA . TYR A 1 157 ? 22.705 -10.073 -1.208 1.00 53.59 157 TYR A CA 1
ATOM 1203 C C . TYR A 1 157 ? 23.793 -10.944 -1.844 1.00 53.59 157 TYR A C 1
ATOM 1205 O O . TYR A 1 157 ? 24.450 -10.505 -2.787 1.00 53.59 157 TYR A O 1
ATOM 1213 N N . VAL A 1 158 ? 23.949 -12.198 -1.402 1.00 54.47 158 VAL A N 1
ATOM 1214 C CA . VAL A 1 158 ? 24.593 -13.221 -2.234 1.00 54.47 158 VAL A CA 1
ATOM 1215 C C . VAL A 1 158 ? 23.949 -13.159 -3.622 1.00 54.47 158 VAL A C 1
ATOM 1217 O O . VAL A 1 158 ? 22.721 -13.213 -3.746 1.00 54.47 158 VAL A O 1
ATOM 1220 N N . GLU A 1 159 ? 24.784 -12.946 -4.641 1.00 56.66 159 GLU A N 1
ATOM 1221 C CA . GLU A 1 159 ? 24.412 -12.575 -6.008 1.00 56.66 159 GLU A CA 1
ATOM 1222 C C . GLU A 1 159 ? 23.193 -13.355 -6.522 1.00 56.66 159 GLU A C 1
ATOM 1224 O O . GLU A 1 159 ? 23.289 -14.499 -6.962 1.00 56.66 159 GLU A O 1
ATOM 1229 N N . GLY A 1 160 ? 22.015 -12.729 -6.461 1.00 61.66 160 GLY A N 1
ATOM 1230 C CA . GLY A 1 160 ? 20.780 -13.319 -6.974 1.00 61.66 160 GLY A CA 1
ATOM 1231 C C . GLY A 1 160 ? 19.648 -13.481 -5.969 1.00 61.66 160 GLY A C 1
ATOM 1232 O O . GLY A 1 160 ? 18.563 -13.864 -6.401 1.00 61.66 160 GLY A O 1
ATOM 1233 N N . LEU A 1 161 ? 19.830 -13.156 -4.687 1.00 67.38 161 LEU A N 1
ATOM 1234 C CA . LEU A 1 161 ? 18.733 -13.134 -3.718 1.00 67.38 161 LEU A CA 1
ATOM 1235 C C . LEU A 1 161 ? 18.192 -11.711 -3.475 1.00 67.38 161 LEU A C 1
ATOM 1237 O O . LEU A 1 161 ? 18.945 -10.748 -3.359 1.00 67.38 161 LEU A O 1
ATOM 1241 N N . ASN A 1 162 ? 16.864 -11.549 -3.460 1.00 71.12 162 ASN A N 1
ATOM 1242 C CA . ASN A 1 162 ? 16.204 -10.274 -3.169 1.00 71.12 162 ASN A CA 1
ATOM 1243 C C . ASN A 1 162 ? 14.923 -10.487 -2.345 1.00 71.12 162 ASN A C 1
ATOM 1245 O O . ASN A 1 162 ? 13.874 -10.854 -2.871 1.00 71.12 162 ASN A O 1
ATOM 1249 N N . ILE A 1 163 ? 15.008 -10.201 -1.045 1.00 71.81 163 ILE A N 1
ATOM 1250 C CA . ILE A 1 163 ? 13.899 -10.333 -0.083 1.00 71.81 163 ILE A CA 1
ATOM 1251 C C . ILE A 1 163 ? 12.751 -9.365 -0.405 1.00 71.81 163 ILE A C 1
ATOM 1253 O O . ILE A 1 163 ? 11.600 -9.666 -0.114 1.00 71.81 163 ILE A O 1
ATOM 1257 N N . TYR A 1 164 ? 13.027 -8.221 -1.042 1.00 71.12 164 TYR A N 1
ATOM 1258 C CA . TYR A 1 164 ? 11.995 -7.228 -1.360 1.00 71.12 164 TYR A CA 1
ATOM 1259 C C . TYR A 1 164 ? 10.914 -7.787 -2.295 1.00 71.12 164 TYR A C 1
ATOM 1261 O O . TYR A 1 164 ? 9.732 -7.478 -2.125 1.00 71.12 164 TYR A O 1
ATOM 1269 N N . VAL A 1 165 ? 11.324 -8.630 -3.254 1.00 72.44 165 VAL A N 1
ATOM 1270 C CA . VAL A 1 165 ? 10.423 -9.305 -4.205 1.00 72.44 165 VAL A CA 1
ATOM 1271 C C . VAL A 1 165 ? 9.868 -10.623 -3.661 1.00 72.44 165 VAL A C 1
ATOM 1273 O O . VAL A 1 165 ? 9.071 -11.293 -4.309 1.00 72.44 165 VAL A O 1
ATOM 1276 N N . TRP A 1 166 ? 10.240 -11.009 -2.448 1.00 76.75 166 TRP A N 1
ATOM 1277 C CA . TRP A 1 166 ? 9.722 -12.216 -1.834 1.00 76.75 166 TRP A CA 1
ATOM 1278 C C . TRP A 1 166 ? 8.340 -11.926 -1.231 1.00 76.75 166 TRP A C 1
ATOM 1280 O O . TRP A 1 166 ? 8.185 -11.068 -0.362 1.00 76.75 166 TRP A O 1
ATOM 1290 N N . ALA A 1 167 ? 7.305 -12.610 -1.715 1.00 79.62 167 ALA A N 1
ATOM 1291 C CA . ALA A 1 167 ? 5.925 -12.381 -1.293 1.00 79.62 167 ALA A CA 1
ATOM 1292 C C . ALA A 1 167 ? 5.575 -12.838 0.130 1.00 79.62 167 ALA A C 1
ATOM 1294 O O . ALA A 1 167 ? 4.707 -12.204 0.721 1.00 79.62 167 ALA A O 1
ATOM 1295 N N . PRO A 1 168 ? 6.193 -13.870 0.737 1.00 81.56 168 PRO A N 1
ATOM 1296 C CA . PRO A 1 168 ? 5.870 -14.276 2.105 1.00 81.56 168 PRO A CA 1
ATOM 1297 C C . PRO A 1 168 ? 5.959 -13.136 3.138 1.00 81.56 168 PRO A C 1
ATOM 1299 O O . PRO A 1 168 ? 4.989 -12.949 3.869 1.00 81.56 168 PRO A O 1
ATOM 1302 N N . PRO A 1 169 ? 7.002 -12.282 3.151 1.00 80.94 169 PRO A N 1
ATOM 1303 C CA . PRO A 1 169 ? 6.971 -11.040 3.921 1.00 80.94 169 PRO A CA 1
ATOM 1304 C C . PRO A 1 169 ? 5.765 -10.136 3.600 1.00 80.94 169 PRO A C 1
ATOM 1306 O O . PRO A 1 169 ? 5.154 -9.576 4.505 1.00 80.94 169 PRO A O 1
ATOM 1309 N N . ARG A 1 170 ? 5.356 -10.015 2.329 1.00 83.62 170 ARG A N 1
ATOM 1310 C CA . ARG A 1 170 ? 4.217 -9.174 1.898 1.00 83.62 170 ARG A CA 1
ATOM 1311 C C . ARG A 1 170 ? 2.875 -9.693 2.402 1.00 83.62 170 ARG A C 1
ATOM 1313 O O . ARG A 1 170 ? 1.990 -8.895 2.702 1.00 83.62 170 ARG A O 1
ATOM 1320 N N . VAL A 1 171 ? 2.744 -11.007 2.579 1.00 86.12 171 VAL A N 1
ATOM 1321 C CA . VAL A 1 171 ? 1.572 -11.611 3.228 1.00 86.12 171 VAL A CA 1
ATOM 1322 C C . VAL A 1 171 ? 1.375 -11.027 4.632 1.00 86.12 171 VAL A C 1
ATOM 1324 O O . VAL A 1 171 ? 0.242 -10.810 5.046 1.00 86.12 171 VAL A O 1
ATOM 1327 N N . LEU A 1 172 ? 2.447 -10.677 5.349 1.00 88.25 172 LEU A N 1
ATOM 1328 C CA . LEU A 1 172 ? 2.346 -10.053 6.672 1.00 88.25 172 LEU A CA 1
ATOM 1329 C C . LEU A 1 172 ? 1.836 -8.610 6.618 1.00 88.25 172 LEU A C 1
ATOM 1331 O O . LEU A 1 172 ? 1.053 -8.210 7.474 1.00 88.25 172 LEU A O 1
ATOM 1335 N N . GLN A 1 173 ? 2.205 -7.838 5.593 1.00 89.38 173 GLN A N 1
ATOM 1336 C CA . GLN A 1 173 ? 1.618 -6.507 5.364 1.00 89.38 173 GLN A CA 1
ATOM 1337 C C . GLN A 1 173 ? 0.120 -6.621 5.069 1.00 89.38 173 GLN A C 1
ATOM 1339 O O . GLN A 1 173 ? -0.685 -5.846 5.585 1.00 89.38 173 GLN A O 1
ATOM 1344 N N . PHE A 1 174 ? -0.261 -7.637 4.295 1.00 89.62 174 PHE A N 1
ATOM 1345 C CA . PHE A 1 174 ? -1.660 -7.948 4.034 1.00 89.62 174 PHE A CA 1
ATOM 1346 C C . PHE A 1 174 ? -2.413 -8.319 5.326 1.00 89.62 174 PHE A C 1
ATOM 1348 O O . PHE A 1 174 ? -3.495 -7.787 5.580 1.00 89.62 174 PHE A O 1
ATOM 1355 N N . PHE A 1 175 ? -1.813 -9.133 6.205 1.00 91.25 175 PHE A N 1
ATOM 1356 C CA . PHE A 1 175 ? -2.350 -9.406 7.545 1.00 91.25 175 PHE A CA 1
ATOM 1357 C C . PHE A 1 175 ? -2.506 -8.146 8.388 1.00 91.25 175 PHE A C 1
ATOM 1359 O O . PHE A 1 175 ? -3.541 -7.972 9.028 1.00 91.25 175 PHE A O 1
ATOM 1366 N N . ALA A 1 176 ? -1.502 -7.267 8.391 1.00 93.19 176 ALA A N 1
ATOM 1367 C CA . ALA A 1 176 ? -1.573 -6.014 9.127 1.00 93.19 176 ALA A CA 1
ATOM 1368 C C . ALA A 1 176 ? -2.804 -5.212 8.685 1.00 93.19 176 ALA A C 1
ATOM 1370 O O . ALA A 1 176 ? -3.606 -4.824 9.530 1.00 93.19 176 ALA A O 1
ATOM 1371 N N . GLY A 1 177 ? -3.024 -5.063 7.373 1.00 93.38 177 GLY A N 1
ATOM 1372 C CA . GLY A 1 177 ? -4.221 -4.413 6.829 1.00 93.38 177 GLY A CA 1
ATOM 1373 C C . GLY A 1 177 ? -5.530 -5.065 7.292 1.00 93.38 177 GLY A C 1
ATOM 1374 O O . GLY A 1 177 ? -6.450 -4.372 7.732 1.00 93.38 177 GLY A O 1
ATOM 1375 N N . MET A 1 178 ? -5.606 -6.401 7.277 1.00 93.62 178 MET A N 1
ATOM 1376 C CA . MET A 1 178 ? -6.773 -7.138 7.783 1.00 93.62 178 MET A CA 1
ATOM 1377 C C . MET A 1 178 ? -7.028 -6.882 9.275 1.00 93.62 178 MET A C 1
ATOM 1379 O O . MET A 1 178 ? -8.183 -6.713 9.673 1.00 93.62 178 MET A O 1
ATOM 1383 N N . PHE A 1 179 ? -5.977 -6.840 10.097 1.00 95.38 179 PHE A N 1
ATOM 1384 C CA . PHE A 1 179 ? -6.103 -6.588 11.531 1.00 95.38 179 PHE A CA 1
ATOM 1385 C C . PHE A 1 179 ? -6.399 -5.127 11.854 1.00 95.38 179 PHE A C 1
ATOM 1387 O O . PHE A 1 179 ? -7.188 -4.888 12.759 1.00 95.38 179 PHE A O 1
ATOM 1394 N N . PHE A 1 180 ? -5.878 -4.156 11.099 1.00 97.12 180 PHE A N 1
ATOM 1395 C CA . PHE A 1 180 ? -6.312 -2.759 11.209 1.00 97.12 180 PHE A CA 1
ATOM 1396 C C . PHE A 1 180 ? -7.814 -2.627 10.920 1.00 97.12 180 PHE A C 1
ATOM 1398 O O . PHE A 1 180 ? -8.546 -2.029 11.708 1.00 97.12 180 PHE A O 1
ATOM 1405 N N . ALA A 1 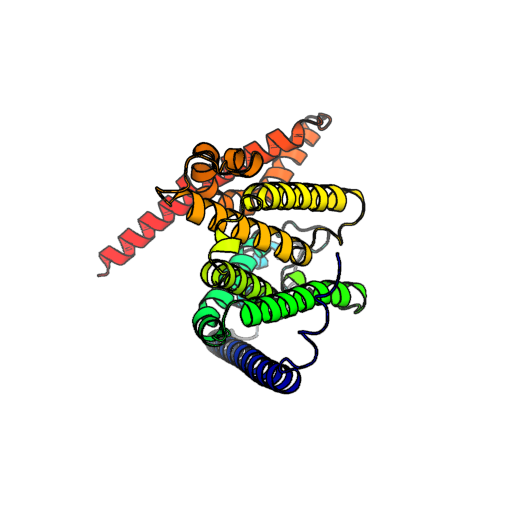181 ? -8.301 -3.255 9.846 1.00 94.75 181 ALA A N 1
ATOM 1406 C CA . ALA A 1 181 ? -9.723 -3.243 9.504 1.00 94.75 181 ALA A CA 1
ATOM 1407 C C . ALA A 1 181 ? -10.596 -3.949 10.557 1.00 94.75 181 ALA A C 1
ATOM 1409 O O . ALA A 1 181 ? -11.718 -3.523 10.834 1.00 94.75 181 ALA A O 1
ATOM 1410 N N . GLN A 1 182 ? -10.104 -5.037 11.153 1.00 95.25 182 GLN A N 1
ATOM 1411 C CA . GLN A 1 182 ? -10.786 -5.711 12.257 1.00 95.25 182 GLN A CA 1
ATOM 1412 C C . GLN A 1 182 ? -10.785 -4.853 13.528 1.00 95.25 182 GLN A C 1
ATOM 1414 O O . GLN A 1 182 ? -11.827 -4.711 14.165 1.00 95.25 182 GLN A O 1
ATOM 1419 N N . LEU A 1 183 ? -9.654 -4.226 13.854 1.00 96.38 183 LEU A N 1
ATOM 1420 C CA . LEU A 1 183 ? -9.507 -3.345 15.007 1.00 96.38 183 LEU A CA 1
ATOM 1421 C C . LEU A 1 183 ? -10.487 -2.169 14.921 1.00 96.38 183 LEU A C 1
ATOM 1423 O O . LEU A 1 183 ? -11.185 -1.899 15.893 1.00 96.38 183 LEU A O 1
ATOM 1427 N N . ALA A 1 184 ? -10.640 -1.555 13.742 1.00 96.69 184 ALA A N 1
ATOM 1428 C CA . ALA A 1 184 ? -11.633 -0.504 13.502 1.00 96.69 184 ALA A CA 1
ATOM 1429 C C . ALA A 1 184 ? -13.057 -0.923 13.920 1.00 96.69 184 ALA A C 1
ATOM 1431 O O . ALA A 1 184 ? -13.814 -0.134 14.488 1.00 96.69 184 ALA A O 1
ATOM 1432 N N . LYS A 1 185 ? -13.420 -2.189 13.675 1.00 95.31 185 LYS A N 1
ATOM 1433 C CA . LYS A 1 185 ? -14.745 -2.741 13.992 1.00 95.31 185 LYS A CA 1
ATOM 1434 C C . LYS A 1 185 ? -14.898 -3.092 15.468 1.00 95.31 185 LYS A C 1
ATOM 1436 O O . LYS A 1 185 ? -15.965 -2.859 16.035 1.00 95.31 185 LYS A O 1
ATOM 1441 N N . GLU A 1 186 ? -13.857 -3.643 16.080 1.00 96.00 186 GLU A N 1
ATOM 1442 C CA . GLU A 1 186 ? -13.899 -4.168 17.449 1.00 96.00 186 GLU A CA 1
ATOM 1443 C C . GLU A 1 186 ? -13.620 -3.117 18.527 1.00 96.00 186 GLU A C 1
ATOM 1445 O O . GLU A 1 186 ? -13.920 -3.364 19.697 1.00 96.00 186 GLU A O 1
ATOM 1450 N N . LEU A 1 187 ? -13.053 -1.960 18.161 1.00 96.19 187 LEU A N 1
ATOM 1451 C CA . LEU A 1 187 ? -12.786 -0.882 19.109 1.00 96.19 187 LEU A CA 1
ATOM 1452 C C . LEU A 1 187 ? -14.062 -0.496 19.884 1.00 96.19 187 LEU A C 1
ATOM 1454 O O . LEU A 1 187 ? -15.154 -0.426 19.305 1.00 96.19 187 LEU A O 1
ATOM 1458 N N . PRO A 1 188 ? -13.950 -0.223 21.193 1.00 95.38 188 PRO A N 1
ATOM 1459 C CA . PRO A 1 188 ? -15.079 0.222 21.988 1.00 95.38 188 PRO A CA 1
ATOM 1460 C C . PRO A 1 188 ? -15.556 1.603 21.522 1.00 95.38 188 PRO A C 1
ATOM 1462 O O . PRO A 1 188 ? -14.778 2.427 21.040 1.00 95.38 188 PRO A O 1
ATOM 1465 N N . GLU A 1 189 ? -16.849 1.873 21.698 1.00 93.19 189 GLU A N 1
ATOM 1466 C CA . GLU A 1 189 ? -17.511 3.063 21.148 1.00 93.19 189 GLU A CA 1
ATOM 1467 C C . GLU A 1 189 ? -16.879 4.392 21.584 1.00 93.19 189 GLU A C 1
ATOM 1469 O O . GLU A 1 189 ? -16.768 5.310 20.775 1.00 93.19 189 GLU A O 1
ATOM 1474 N N . HIS A 1 190 ? -16.392 4.482 22.825 1.00 92.62 190 HIS A N 1
ATOM 1475 C CA . HIS A 1 190 ? -15.707 5.681 23.315 1.00 92.62 190 HIS A CA 1
ATOM 1476 C C . HIS A 1 190 ? -14.398 5.969 22.561 1.00 92.62 190 HIS A C 1
ATOM 1478 O O . HIS A 1 190 ? -14.085 7.135 22.330 1.00 92.62 190 HIS A O 1
ATOM 1484 N N . LEU A 1 191 ? -13.662 4.930 22.141 1.00 93.88 191 LEU A N 1
ATOM 1485 C CA . LEU A 1 191 ? -12.461 5.084 21.315 1.00 93.88 191 LEU A CA 1
ATOM 1486 C C . LEU A 1 191 ? -12.823 5.371 19.864 1.00 93.88 191 LEU A C 1
ATOM 1488 O O . LEU A 1 191 ? -12.173 6.201 19.241 1.00 93.88 191 LEU A O 1
ATOM 1492 N N . LYS A 1 192 ? -13.870 4.738 19.322 1.00 93.38 192 LYS A N 1
ATOM 1493 C CA . LYS A 1 192 ? -14.333 5.018 17.953 1.00 93.38 192 LYS A CA 1
ATOM 1494 C C . LYS A 1 192 ? -14.714 6.485 17.773 1.00 93.38 192 LYS A C 1
ATOM 1496 O O . LYS A 1 192 ? -14.307 7.089 16.792 1.00 93.38 192 LYS A O 1
ATOM 1501 N N . SER A 1 193 ? -15.425 7.064 18.744 1.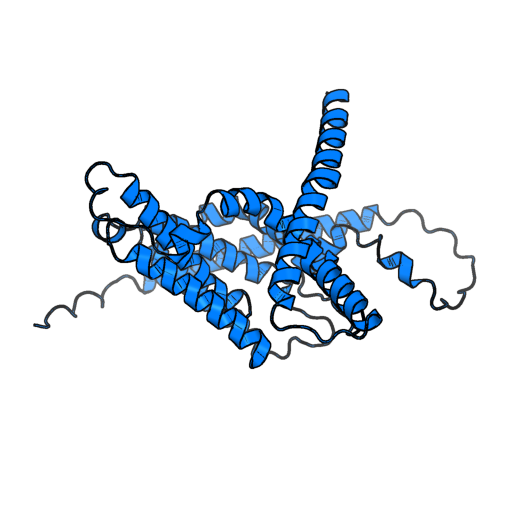00 90.12 193 SER A N 1
ATOM 1502 C CA . SER A 1 193 ? -15.842 8.471 18.703 1.00 90.12 193 SER A CA 1
ATOM 1503 C C . SER A 1 193 ? -14.798 9.459 19.232 1.00 90.12 193 SER A C 1
ATOM 1505 O O . SER A 1 193 ? -15.156 10.578 19.594 1.00 90.12 193 SER A O 1
ATOM 1507 N N . TRP A 1 194 ? -13.533 9.056 19.361 1.00 92.94 194 TRP A N 1
ATOM 1508 C CA . TRP A 1 194 ? -12.493 9.954 19.849 1.00 92.94 194 TRP A CA 1
ATOM 1509 C C . TRP A 1 194 ? -12.178 11.039 18.799 1.00 92.94 194 TRP A C 1
ATOM 1511 O O . TRP A 1 194 ? -11.812 10.703 17.673 1.00 92.94 194 TRP A O 1
ATOM 1521 N N . PRO A 1 195 ? -12.261 12.342 19.134 1.00 90.44 195 PRO A N 1
ATOM 1522 C CA . PRO A 1 195 ? -12.040 13.424 18.168 1.00 90.44 195 PRO A CA 1
ATOM 1523 C C . PRO A 1 195 ? -10.585 13.571 17.696 1.00 90.44 195 PRO A C 1
ATOM 1525 O O . PRO A 1 195 ? -10.306 14.418 16.856 1.00 90.44 195 PRO A O 1
ATOM 1528 N N . GLY A 1 196 ? -9.652 12.767 18.218 1.00 92.62 196 GLY A N 1
ATOM 1529 C CA . GLY A 1 196 ? -8.242 12.791 17.823 1.00 92.62 196 GLY A CA 1
ATOM 1530 C C . GLY A 1 196 ? -7.916 12.052 16.519 1.00 92.62 196 GLY A C 1
ATOM 1531 O O . GLY A 1 196 ? -6.840 12.272 15.964 1.00 92.62 196 GLY A O 1
ATOM 1532 N N . TRP A 1 197 ? -8.814 11.204 15.998 1.00 94.81 197 TRP A N 1
ATOM 1533 C CA . TRP A 1 197 ? -8.549 10.417 14.780 1.00 94.81 197 TRP A CA 1
ATOM 1534 C C . TRP A 1 197 ? -8.174 11.248 13.543 1.00 94.81 197 TRP A C 1
ATOM 1536 O O . TRP A 1 197 ? -7.193 10.884 12.890 1.00 94.81 197 TRP A O 1
ATOM 1546 N N . PRO A 1 198 ? -8.843 12.378 13.240 1.00 94.38 198 PRO A N 1
ATOM 1547 C CA . PRO A 1 198 ? -8.449 13.250 12.134 1.00 94.38 198 PRO A CA 1
ATOM 1548 C C . PRO A 1 198 ? -6.997 13.733 12.242 1.00 94.38 198 PRO A C 1
ATOM 1550 O O . PRO A 1 198 ? -6.245 13.670 11.272 1.00 94.38 198 PRO A O 1
ATOM 1553 N N . GLY A 1 199 ? -6.568 14.132 13.445 1.00 94.69 199 GLY A N 1
ATOM 1554 C CA . GLY A 1 199 ? -5.192 14.567 13.697 1.00 94.69 199 GLY A CA 1
ATOM 1555 C C . GLY A 1 199 ? -4.171 13.438 13.531 1.00 94.69 199 GLY A C 1
ATOM 1556 O O . GLY A 1 199 ? -3.089 13.664 12.996 1.00 94.69 199 GLY A O 1
ATOM 1557 N N . ILE A 1 200 ? -4.522 12.207 13.923 1.00 95.44 200 ILE A N 1
ATOM 1558 C CA . ILE A 1 200 ? -3.681 11.024 13.671 1.00 95.44 200 ILE A CA 1
ATOM 1559 C C . ILE A 1 200 ? -3.553 10.751 12.174 1.00 95.44 200 ILE A C 1
ATOM 1561 O O . ILE A 1 200 ? -2.464 10.406 11.722 1.00 95.44 200 ILE A O 1
ATOM 1565 N N . SER A 1 201 ? -4.638 10.900 11.411 1.00 94.25 201 SER A N 1
ATOM 1566 C CA . SER A 1 201 ? -4.610 10.739 9.955 1.00 94.25 201 SER A CA 1
ATOM 1567 C C . SER A 1 201 ? -3.610 11.696 9.303 1.00 94.25 201 SER A C 1
ATOM 1569 O O . SER A 1 201 ? -2.688 11.245 8.619 1.00 94.25 201 SER A O 1
ATOM 1571 N N . ASP A 1 202 ? -3.724 12.994 9.600 1.00 94.50 202 ASP A N 1
ATOM 1572 C CA . ASP A 1 202 ? -2.823 14.021 9.070 1.00 94.50 202 ASP A CA 1
ATOM 1573 C C . ASP A 1 202 ? -1.370 13.784 9.511 1.00 94.50 202 ASP A C 1
ATOM 1575 O O . ASP A 1 202 ? -0.448 13.888 8.701 1.00 94.50 202 ASP A O 1
ATOM 1579 N N . LEU A 1 203 ? -1.153 13.405 10.776 1.00 95.06 203 LEU A N 1
ATOM 1580 C CA . LEU A 1 203 ? 0.181 13.087 11.287 1.00 95.06 203 LEU A CA 1
ATOM 1581 C C . LEU A 1 203 ? 0.797 11.893 10.546 1.00 95.06 203 LEU A C 1
ATOM 1583 O O . LEU A 1 203 ? 1.972 11.941 10.192 1.00 95.06 203 LEU A O 1
ATOM 1587 N N . CYS A 1 204 ? 0.025 10.836 10.286 1.00 94.38 204 CYS A N 1
ATOM 1588 C CA . CYS A 1 204 ? 0.509 9.672 9.543 1.00 94.38 204 CYS A CA 1
ATOM 1589 C C . CYS A 1 204 ? 0.896 10.040 8.108 1.00 94.38 204 CYS A C 1
ATOM 1591 O O . CYS A 1 204 ? 1.962 9.634 7.649 1.00 94.38 204 CYS A O 1
ATOM 1593 N N . LEU A 1 205 ? 0.081 10.843 7.421 1.00 92.00 205 LEU A N 1
ATOM 1594 C CA . LEU A 1 205 ? 0.402 11.328 6.078 1.00 92.00 205 LEU A CA 1
ATOM 1595 C C . LEU A 1 205 ? 1.664 12.194 6.079 1.00 92.00 205 LEU A C 1
ATOM 1597 O O . LEU A 1 205 ? 2.573 11.947 5.289 1.00 92.00 205 LEU A O 1
ATOM 1601 N N . GLY A 1 206 ? 1.763 13.155 7.001 1.00 91.88 206 GLY A N 1
ATOM 1602 C CA . GLY A 1 206 ? 2.952 13.994 7.154 1.00 91.88 206 GLY A CA 1
ATOM 1603 C C . GLY A 1 206 ? 4.214 13.172 7.427 1.00 91.88 206 GLY A C 1
ATOM 1604 O O . GLY A 1 206 ? 5.238 13.381 6.781 1.00 91.88 206 GLY A O 1
ATOM 1605 N N . MET A 1 207 ? 4.134 12.180 8.321 1.00 90.31 207 MET A N 1
ATOM 1606 C CA . MET A 1 207 ? 5.240 11.254 8.580 1.00 90.31 207 MET A CA 1
ATOM 1607 C C . MET A 1 207 ? 5.608 10.434 7.343 1.00 90.31 207 MET A C 1
ATOM 1609 O O . MET A 1 207 ? 6.793 10.267 7.075 1.00 90.31 207 MET A O 1
ATOM 1613 N N . ALA A 1 208 ? 4.630 9.945 6.574 1.00 89.31 208 ALA A N 1
ATOM 1614 C CA . ALA A 1 208 ? 4.901 9.213 5.339 1.00 89.31 208 ALA A CA 1
ATOM 1615 C C . ALA A 1 208 ? 5.674 10.081 4.334 1.00 89.31 208 ALA A C 1
ATOM 1617 O O . ALA A 1 208 ? 6.677 9.622 3.792 1.00 89.31 208 ALA A O 1
ATOM 1618 N N . PHE A 1 209 ? 5.275 11.345 4.148 1.00 85.50 209 PHE A N 1
ATOM 1619 C CA . PHE A 1 209 ? 6.004 12.291 3.295 1.00 85.50 209 PHE A CA 1
ATOM 1620 C C . PHE A 1 209 ? 7.441 12.514 3.770 1.00 85.50 209 PHE A C 1
ATOM 1622 O O . PHE A 1 209 ? 8.364 12.394 2.970 1.00 85.50 209 PHE A O 1
ATOM 1629 N N . VAL A 1 210 ? 7.645 12.776 5.066 1.00 85.38 210 VAL A N 1
ATOM 1630 C CA . VAL A 1 210 ? 8.987 12.983 5.637 1.00 85.38 210 VAL A CA 1
ATOM 1631 C C . VAL A 1 210 ? 9.861 11.742 5.463 1.00 85.38 210 VAL A C 1
ATOM 1633 O O . VAL A 1 210 ? 11.027 11.855 5.091 1.00 85.38 210 VAL A O 1
ATOM 1636 N N . VAL A 1 211 ? 9.317 10.547 5.705 1.00 83.12 211 VAL A N 1
ATOM 1637 C CA . VAL A 1 211 ? 10.056 9.288 5.532 1.00 83.12 211 VAL A CA 1
ATOM 1638 C C . VAL A 1 211 ? 10.467 9.103 4.076 1.00 83.12 211 VAL A C 1
ATOM 1640 O O . VAL A 1 211 ? 11.621 8.775 3.823 1.00 83.12 211 VAL A O 1
ATOM 1643 N N . VAL A 1 212 ? 9.563 9.326 3.122 1.00 80.50 212 VAL A N 1
ATOM 1644 C CA . VAL A 1 212 ? 9.875 9.187 1.692 1.00 80.50 212 VAL A CA 1
ATOM 1645 C C . VAL A 1 212 ? 10.949 10.197 1.266 1.00 80.50 212 VAL A C 1
ATOM 1647 O O . VAL A 1 212 ? 11.961 9.795 0.698 1.00 80.50 212 VAL A O 1
ATOM 1650 N N . ASP A 1 213 ? 10.793 11.472 1.625 1.00 78.38 213 ASP A N 1
ATOM 1651 C CA . ASP A 1 213 ? 11.716 12.555 1.248 1.00 78.38 213 ASP A CA 1
ATOM 1652 C C . ASP A 1 213 ? 13.134 12.375 1.829 1.00 78.38 213 ASP A C 1
ATOM 1654 O O . ASP A 1 213 ? 14.144 12.472 1.125 1.00 78.38 213 ASP A O 1
ATOM 1658 N N . THR A 1 214 ? 13.229 12.019 3.114 1.00 73.62 214 THR A N 1
ATOM 1659 C CA . THR A 1 214 ? 14.524 11.802 3.796 1.00 73.62 214 THR A CA 1
ATOM 1660 C C . THR A 1 214 ? 15.269 10.562 3.303 1.00 73.62 214 THR A C 1
ATOM 1662 O O . THR A 1 214 ? 16.497 10.462 3.413 1.00 73.62 214 THR A O 1
ATOM 1665 N N . SER A 1 215 ? 14.544 9.602 2.739 1.00 65.94 215 SER A N 1
ATOM 1666 C CA . SER A 1 215 ? 15.139 8.360 2.259 1.00 65.94 215 SER A CA 1
ATOM 1667 C C . SER A 1 215 ? 15.785 8.494 0.887 1.00 65.94 215 SER A C 1
ATOM 1669 O O . SER A 1 215 ? 16.782 7.820 0.633 1.00 65.94 215 SER A O 1
ATOM 1671 N N . ASP A 1 216 ? 15.270 9.385 0.039 1.00 60.50 216 ASP A N 1
ATOM 1672 C CA . ASP A 1 216 ? 15.871 9.693 -1.264 1.00 60.50 216 ASP A CA 1
ATOM 1673 C C . ASP A 1 216 ? 17.197 10.460 -1.129 1.00 60.50 216 ASP A C 1
ATOM 1675 O O . ASP A 1 216 ? 18.033 10.429 -2.032 1.00 60.50 216 ASP A O 1
ATOM 1679 N N . SER A 1 217 ? 17.418 11.126 0.007 1.00 52.59 217 SER A N 1
ATOM 1680 C CA . SER A 1 217 ? 18.508 12.089 0.187 1.00 52.59 217 SER A CA 1
ATOM 1681 C C . SER A 1 217 ? 19.632 11.629 1.127 1.00 52.59 217 SER A C 1
ATOM 1683 O O . SER A 1 217 ? 20.775 12.040 0.924 1.00 52.59 217 SER A O 1
ATOM 1685 N N . ALA A 1 218 ? 19.369 10.767 2.119 1.00 47.72 218 ALA A N 1
ATOM 1686 C CA . ALA A 1 218 ? 20.391 10.405 3.116 1.00 47.72 218 ALA A CA 1
ATOM 1687 C C . ALA A 1 218 ? 20.467 8.914 3.481 1.00 47.72 218 ALA A C 1
ATOM 1689 O O . ALA A 1 218 ? 21.545 8.424 3.821 1.00 47.72 218 ALA A O 1
ATOM 1690 N N . MET A 1 219 ? 19.353 8.176 3.435 1.00 51.88 219 MET A N 1
ATOM 1691 C CA . MET A 1 219 ? 19.305 6.776 3.871 1.00 51.88 219 MET A CA 1
ATOM 1692 C C . MET A 1 219 ? 18.267 5.975 3.073 1.00 51.88 219 MET A C 1
ATOM 1694 O O . MET A 1 219 ? 17.142 5.797 3.543 1.00 51.88 219 MET A O 1
ATOM 1698 N N . PRO A 1 220 ? 18.636 5.396 1.914 1.00 56.03 220 PRO A N 1
ATOM 1699 C CA . PRO A 1 220 ? 17.715 4.613 1.078 1.00 56.03 220 PRO A CA 1
ATOM 1700 C C . PRO A 1 220 ? 17.125 3.376 1.782 1.00 56.03 220 PRO A C 1
ATOM 1702 O O . PRO A 1 220 ? 16.186 2.762 1.286 1.00 56.03 220 PRO A O 1
ATOM 1705 N N . THR A 1 221 ? 17.643 3.013 2.959 1.00 54.25 221 THR A N 1
ATOM 1706 C CA . THR A 1 221 ? 17.110 1.947 3.816 1.00 54.25 221 THR A CA 1
ATOM 1707 C C . THR A 1 221 ? 15.889 2.374 4.644 1.00 54.25 221 THR A C 1
ATOM 1709 O O . THR A 1 221 ? 15.204 1.504 5.183 1.00 54.25 221 THR A O 1
ATOM 1712 N N . LEU A 1 222 ? 15.591 3.679 4.783 1.00 48.66 222 LEU A N 1
ATOM 1713 C CA . LEU A 1 222 ? 14.435 4.185 5.543 1.00 48.66 222 LEU A CA 1
ATOM 1714 C C . LEU A 1 222 ? 13.109 4.141 4.761 1.00 48.66 222 LEU A C 1
ATOM 1716 O O . LEU A 1 222 ? 12.086 3.874 5.390 1.00 48.66 222 LEU A O 1
ATOM 1720 N N . ALA A 1 223 ? 13.124 4.276 3.429 1.00 53.22 223 ALA A N 1
ATOM 1721 C CA . ALA A 1 223 ? 11.926 4.288 2.565 1.00 53.22 223 ALA A CA 1
ATOM 1722 C C . ALA A 1 223 ? 11.378 2.898 2.241 1.00 53.22 223 ALA A C 1
ATOM 1724 O O . ALA A 1 223 ? 10.565 2.729 1.335 1.00 53.22 223 ALA A O 1
ATOM 1725 N N . GLU A 1 224 ? 11.822 1.865 2.944 1.00 67.31 224 GLU A N 1
ATOM 1726 C CA . GLU A 1 224 ? 11.320 0.532 2.668 1.00 67.31 224 GLU A CA 1
ATOM 1727 C C . GLU A 1 224 ? 9.864 0.401 3.128 1.00 67.31 224 GLU A C 1
ATOM 1729 O O . GLU A 1 224 ? 9.530 0.707 4.275 1.00 67.31 224 GLU A O 1
ATOM 1734 N N . ASP A 1 225 ? 9.009 -0.127 2.248 1.00 70.56 225 ASP A N 1
ATOM 1735 C CA . ASP A 1 225 ? 7.565 -0.320 2.457 1.00 70.56 225 ASP A CA 1
ATOM 1736 C C . ASP A 1 225 ? 7.198 -0.962 3.814 1.00 70.56 225 ASP A C 1
ATOM 1738 O O . ASP A 1 225 ? 6.102 -0.760 4.342 1.00 70.56 225 ASP A O 1
ATOM 1742 N N . TRP A 1 226 ? 8.109 -1.749 4.396 1.00 77.81 226 TRP A N 1
ATOM 1743 C CA . TRP A 1 226 ? 7.982 -2.360 5.724 1.00 77.81 226 TRP A CA 1
ATOM 1744 C C . TRP A 1 226 ? 7.755 -1.328 6.831 1.00 77.81 226 TRP A C 1
ATOM 1746 O O . TRP A 1 226 ? 6.919 -1.543 7.705 1.00 77.81 226 TRP A O 1
ATOM 1756 N N . PHE A 1 227 ? 8.464 -0.199 6.772 1.00 79.88 227 PHE A N 1
ATOM 1757 C CA . PHE A 1 227 ? 8.348 0.885 7.745 1.00 79.88 227 PHE A CA 1
ATOM 1758 C C . PHE A 1 227 ? 7.097 1.737 7.511 1.00 79.88 227 PHE A C 1
ATOM 1760 O O . PHE A 1 227 ? 6.468 2.201 8.458 1.00 79.88 227 PHE A O 1
ATOM 1767 N N . LEU A 1 228 ? 6.692 1.889 6.249 1.00 87.50 228 LEU A N 1
ATOM 1768 C CA . LEU A 1 228 ? 5.483 2.625 5.885 1.00 87.50 228 LEU A CA 1
ATOM 1769 C C . LEU A 1 228 ? 4.195 1.843 6.195 1.00 87.50 228 LEU A C 1
ATOM 1771 O O . LEU A 1 228 ? 3.140 2.447 6.364 1.00 87.50 228 LEU A O 1
ATOM 1775 N N . THR A 1 229 ? 4.264 0.515 6.331 1.00 90.38 229 THR A N 1
ATOM 1776 C CA . THR A 1 229 ? 3.106 -0.347 6.641 1.00 90.38 229 THR A CA 1
ATOM 1777 C C . THR A 1 229 ? 2.334 0.088 7.900 1.00 90.38 229 THR A C 1
ATOM 1779 O O . THR A 1 229 ? 1.124 0.293 7.789 1.00 90.38 229 THR A O 1
ATOM 1782 N N . PRO A 1 230 ? 2.955 0.253 9.090 1.00 91.19 230 PRO A N 1
ATOM 1783 C CA . PRO A 1 230 ? 2.239 0.740 10.271 1.00 91.19 230 PRO A CA 1
ATOM 1784 C C . PRO A 1 230 ? 1.673 2.152 10.085 1.00 91.19 230 PRO A C 1
ATOM 1786 O O . PRO A 1 230 ? 0.585 2.426 10.582 1.00 91.19 230 PRO A O 1
ATOM 1789 N N . ILE A 1 231 ? 2.373 3.026 9.353 1.00 92.50 231 ILE A N 1
ATOM 1790 C CA . ILE A 1 231 ? 1.950 4.411 9.106 1.00 92.50 231 ILE A CA 1
ATOM 1791 C C . ILE A 1 231 ? 0.686 4.431 8.240 1.00 92.50 231 ILE A C 1
ATOM 1793 O O . ILE A 1 231 ? -0.326 5.008 8.634 1.00 92.50 231 ILE A O 1
ATOM 1797 N N . PHE A 1 232 ? 0.706 3.744 7.095 1.00 92.88 232 PHE A N 1
ATOM 1798 C CA . PHE A 1 232 ? -0.456 3.646 6.210 1.00 92.88 232 PHE A CA 1
ATOM 1799 C C . PHE A 1 232 ? -1.608 2.861 6.840 1.00 92.88 232 PHE A C 1
ATOM 1801 O O . PHE A 1 232 ? -2.767 3.218 6.650 1.00 92.88 232 PHE A O 1
ATOM 1808 N N . GLY A 1 233 ? -1.311 1.820 7.618 1.00 94.50 233 GLY A N 1
ATOM 1809 C CA . GLY A 1 233 ? -2.328 1.067 8.346 1.00 94.50 233 GLY A CA 1
ATOM 1810 C C . GLY A 1 233 ? -3.034 1.906 9.414 1.00 94.50 233 GLY A C 1
ATOM 1811 O O . GLY A 1 233 ? -4.260 1.864 9.517 1.00 94.50 233 GLY A O 1
ATOM 1812 N N . LEU A 1 234 ? -2.282 2.722 10.161 1.00 94.88 234 LEU A N 1
ATOM 1813 C CA . LEU A 1 234 ? -2.841 3.642 11.151 1.00 94.88 234 LEU A CA 1
ATOM 1814 C C . LEU A 1 234 ? -3.621 4.790 10.496 1.00 94.88 234 LEU A C 1
ATOM 1816 O O . LEU A 1 234 ? -4.684 5.146 10.998 1.00 94.88 234 LEU A O 1
ATOM 1820 N N . HIS A 1 235 ? -3.142 5.314 9.365 1.00 94.94 235 HIS A N 1
ATOM 1821 C CA . HIS A 1 235 ? -3.883 6.270 8.539 1.00 94.94 235 HIS A CA 1
ATOM 1822 C C . HIS A 1 235 ? -5.222 5.682 8.056 1.00 94.94 235 HIS A C 1
ATOM 1824 O O . HIS A 1 235 ? -6.274 6.280 8.249 1.00 94.94 235 HIS A O 1
ATOM 1830 N N . ALA A 1 236 ? -5.222 4.464 7.506 1.00 94.00 236 ALA A N 1
ATOM 1831 C CA . ALA A 1 236 ? -6.454 3.812 7.062 1.00 94.00 236 ALA A CA 1
ATOM 1832 C C . ALA A 1 236 ? -7.431 3.552 8.226 1.00 94.00 236 ALA A C 1
ATOM 1834 O O . ALA A 1 236 ? -8.641 3.755 8.084 1.00 94.00 236 ALA A O 1
ATOM 1835 N N . LEU A 1 237 ? -6.914 3.135 9.389 1.00 95.50 237 LEU A N 1
ATOM 1836 C CA . LEU A 1 237 ? -7.701 2.983 10.614 1.00 95.50 237 LEU A CA 1
ATOM 1837 C C . LEU A 1 237 ? -8.338 4.316 11.029 1.00 95.50 237 LEU A C 1
ATOM 1839 O O . LEU A 1 237 ? -9.539 4.359 11.290 1.00 95.50 237 LEU A O 1
ATOM 1843 N N . SER A 1 238 ? -7.560 5.399 11.075 1.00 94.44 238 SER A N 1
ATOM 1844 C CA . SER A 1 238 ? -8.048 6.705 11.518 1.00 94.44 238 SER A CA 1
ATOM 1845 C C . SER A 1 238 ? -9.074 7.306 10.554 1.00 94.44 238 SER A C 1
ATOM 1847 O O . SER A 1 238 ? -10.101 7.809 11.017 1.00 94.44 238 SER A O 1
ATOM 1849 N N . CYS A 1 239 ? -8.879 7.178 9.238 1.00 92.25 239 CYS A N 1
ATOM 1850 C CA . CYS A 1 239 ? -9.882 7.550 8.236 1.00 92.25 239 CYS A CA 1
ATOM 1851 C C . CYS A 1 239 ? -11.174 6.741 8.423 1.00 92.25 239 CYS A C 1
ATOM 1853 O O . CYS A 1 239 ? -12.255 7.317 8.517 1.00 92.25 239 CYS A O 1
ATOM 1855 N N . SER A 1 240 ? -11.081 5.412 8.571 1.00 93.88 240 SER A N 1
ATOM 1856 C CA . SER A 1 240 ? -12.260 4.555 8.762 1.00 93.88 240 SER A CA 1
ATOM 1857 C C . SER A 1 240 ? -13.074 4.930 10.007 1.00 93.88 240 SER A C 1
ATOM 1859 O O . SER A 1 240 ? -14.308 4.935 9.959 1.00 93.88 240 SER A O 1
ATOM 1861 N N . LEU A 1 241 ? -12.406 5.255 11.115 1.00 93.81 241 LEU A N 1
ATOM 1862 C CA . LEU A 1 241 ? -13.058 5.658 12.363 1.00 93.81 241 LEU A CA 1
ATOM 1863 C C . LEU A 1 241 ? -13.651 7.067 12.288 1.00 93.81 241 LEU A C 1
ATOM 1865 O O . LEU A 1 241 ? -14.734 7.304 12.831 1.00 93.81 241 LEU A O 1
ATOM 1869 N N . THR A 1 242 ? -12.982 7.974 11.574 1.00 90.94 242 THR A N 1
ATOM 1870 C CA . THR A 1 242 ? -13.482 9.326 11.303 1.00 90.94 242 THR A CA 1
ATOM 1871 C C . THR A 1 242 ? -14.767 9.258 10.478 1.00 90.94 242 THR A C 1
ATOM 1873 O O . THR A 1 242 ? -15.790 9.779 10.915 1.00 90.94 242 THR A O 1
ATOM 1876 N N . GLU A 1 243 ? -14.772 8.519 9.366 1.00 90.12 243 GLU A N 1
ATOM 1877 C CA . GLU A 1 243 ? -15.966 8.330 8.528 1.00 90.12 243 GLU A CA 1
ATOM 1878 C C . GLU A 1 243 ? -17.114 7.665 9.294 1.00 90.12 243 GLU A C 1
ATOM 1880 O O . GLU A 1 243 ? -18.256 8.122 9.247 1.00 90.12 243 GLU A O 1
ATOM 1885 N N . SER A 1 244 ? -16.810 6.627 10.080 1.00 90.25 244 SER A N 1
ATOM 1886 C CA . SER A 1 244 ? -17.810 5.947 10.914 1.00 90.25 244 SER A CA 1
ATOM 1887 C C . SER A 1 244 ? -18.419 6.861 11.982 1.00 90.25 244 SER A C 1
ATOM 1889 O O . SER A 1 244 ? -19.534 6.607 12.440 1.00 90.25 244 SER A O 1
ATOM 1891 N N . SER A 1 245 ? -17.689 7.893 12.411 1.00 88.06 245 SER A N 1
ATOM 1892 C CA . SER A 1 245 ? -18.160 8.878 13.386 1.00 88.06 245 SER A CA 1
ATOM 1893 C C . SER A 1 245 ? -18.957 10.001 12.724 1.00 88.06 245 SER A C 1
ATOM 1895 O O . SER A 1 245 ? -19.991 10.389 13.259 1.00 88.06 245 SER A O 1
ATOM 1897 N N . LEU A 1 246 ? -18.526 10.472 11.549 1.00 87.06 246 LEU A N 1
ATOM 1898 C CA . LEU A 1 246 ? -19.225 11.490 10.753 1.00 87.06 246 LEU A CA 1
ATOM 1899 C C . LEU A 1 246 ? -20.572 10.997 10.217 1.00 87.06 246 LEU A C 1
ATOM 1901 O O . LEU A 1 246 ? -21.519 11.771 10.129 1.00 87.06 246 LEU A O 1
ATOM 1905 N N . ALA A 1 247 ? -20.681 9.703 9.908 1.00 87.69 247 ALA A N 1
ATOM 1906 C CA . ALA A 1 247 ? -21.929 9.089 9.465 1.00 87.69 247 ALA A CA 1
ATOM 1907 C C . ALA A 1 247 ? -23.006 9.003 10.568 1.00 87.69 247 ALA A C 1
ATOM 1909 O O . ALA A 1 247 ? -24.138 8.608 10.285 1.00 87.69 247 ALA A O 1
ATOM 1910 N N . ARG A 1 248 ? -22.685 9.337 11.830 1.00 86.25 248 ARG A N 1
ATOM 1911 C CA . ARG A 1 248 ? -23.649 9.293 12.939 1.00 86.25 248 ARG A CA 1
ATOM 1912 C C . ARG A 1 248 ? -24.409 10.619 13.043 1.00 86.25 248 ARG A C 1
ATOM 1914 O O . ARG A 1 248 ? -23.772 11.648 13.268 1.00 86.25 248 ARG A O 1
ATOM 1921 N N . PRO A 1 249 ? -25.753 10.602 12.981 1.00 76.81 249 PRO A N 1
ATOM 1922 C CA . PRO A 1 249 ? -26.563 11.822 12.988 1.00 76.81 249 PRO A CA 1
ATOM 1923 C C . PRO A 1 249 ? -26.413 12.633 14.285 1.00 76.81 249 PRO A C 1
ATOM 1925 O O . PRO A 1 249 ? -26.441 13.857 14.247 1.00 76.81 249 PRO A O 1
ATOM 1928 N N . ASP A 1 250 ? -26.172 11.969 15.418 1.00 77.56 250 ASP A N 1
ATOM 1929 C CA . ASP A 1 250 ? -26.171 12.615 16.739 1.00 77.56 250 ASP A CA 1
ATOM 1930 C C . ASP A 1 250 ? -24.851 13.323 17.098 1.00 77.56 250 ASP A C 1
ATOM 1932 O O . ASP A 1 250 ? -24.763 13.979 18.133 1.00 77.56 250 ASP A O 1
ATOM 1936 N N . LYS A 1 251 ? -23.791 13.156 16.293 1.00 64.06 251 LYS A N 1
ATOM 1937 C CA . LYS A 1 251 ? -22.430 13.639 16.612 1.00 64.06 251 LYS A CA 1
ATOM 1938 C C . LYS A 1 251 ? -21.761 14.429 15.484 1.00 64.06 251 LYS A C 1
ATOM 1940 O O . LYS A 1 251 ? -20.586 14.773 15.596 1.00 64.06 251 LYS A O 1
ATOM 1945 N N . SER A 1 252 ? -22.486 14.736 14.410 1.00 61.44 252 SER A N 1
ATOM 1946 C CA . SER A 1 252 ? -21.917 15.361 13.210 1.00 61.44 252 SER A CA 1
ATOM 1947 C C . SER A 1 252 ? -21.492 16.825 13.396 1.00 61.44 252 SER A C 1
ATOM 1949 O O . SER A 1 252 ? -20.771 17.348 12.554 1.00 61.44 252 SER A O 1
ATOM 1951 N N . GLY A 1 253 ? -21.922 17.495 14.473 1.00 63.53 253 GLY A N 1
ATOM 1952 C CA . GLY A 1 253 ? -21.681 18.930 14.683 1.00 63.53 253 GLY A CA 1
ATOM 1953 C C . GLY A 1 253 ? -20.239 19.314 15.043 1.00 63.53 253 GLY A C 1
ATOM 1954 O O . GLY A 1 253 ? -19.785 20.381 14.636 1.00 63.53 253 GLY A O 1
ATOM 1955 N N . ASP A 1 254 ? -19.506 18.443 15.746 1.00 74.38 254 ASP A N 1
ATOM 1956 C CA . ASP A 1 254 ? -18.218 18.811 16.366 1.00 74.38 254 ASP A CA 1
ATOM 1957 C C . ASP A 1 254 ? -16.990 18.154 15.714 1.00 74.38 254 ASP A C 1
ATOM 1959 O O . ASP A 1 254 ? -15.856 18.592 15.920 1.00 74.38 254 ASP A O 1
ATOM 1963 N N . LEU A 1 255 ? -17.187 17.105 14.913 1.00 80.69 255 LEU A N 1
ATOM 1964 C CA . LEU A 1 255 ? -16.101 16.370 14.265 1.00 80.69 255 LEU A CA 1
ATOM 1965 C C . LEU A 1 255 ? -15.811 16.948 12.878 1.00 80.69 255 LEU A C 1
ATOM 1967 O O . LEU A 1 255 ? -16.678 16.988 12.009 1.00 80.69 255 LEU A O 1
ATOM 1971 N N . LYS A 1 256 ? -14.561 17.358 12.654 1.00 86.12 256 LYS A N 1
ATOM 1972 C CA . LYS A 1 256 ? -14.055 17.800 11.347 1.00 86.12 256 LYS A CA 1
ATOM 1973 C C . LYS A 1 256 ? -13.023 16.801 10.834 1.00 86.12 256 LYS A C 1
ATOM 1975 O O . LYS A 1 256 ? -12.245 16.270 11.623 1.00 86.12 256 LYS A O 1
ATOM 1980 N N . ARG A 1 257 ? -13.009 16.558 9.520 1.00 88.06 257 ARG A N 1
ATOM 1981 C CA . ARG A 1 257 ? -11.935 15.794 8.862 1.00 88.06 257 ARG A CA 1
ATOM 1982 C C . ARG A 1 257 ? -10.592 16.516 9.009 1.00 88.06 257 ARG A C 1
ATOM 1984 O O . ARG A 1 257 ? -10.556 17.730 9.220 1.00 88.06 257 ARG A O 1
ATOM 1991 N N . GLY A 1 258 ? -9.502 15.760 8.890 1.00 88.81 258 GLY A N 1
ATOM 1992 C CA . GLY A 1 258 ? -8.147 16.312 8.868 1.00 88.81 258 GLY A CA 1
ATOM 1993 C C . GLY A 1 258 ? -7.946 17.188 7.632 1.00 88.81 258 GLY A C 1
ATOM 1994 O O . GLY A 1 258 ? -8.670 17.046 6.644 1.00 88.81 258 GLY A O 1
ATOM 1995 N N . TYR A 1 259 ? -6.989 18.110 7.662 1.00 92.44 259 TYR A N 1
ATOM 1996 C CA . TYR A 1 259 ? -6.726 18.996 6.527 1.00 92.44 259 TYR A CA 1
ATOM 1997 C C . TYR A 1 259 ? -6.165 18.223 5.332 1.00 92.44 259 TYR A C 1
ATOM 1999 O O . TYR A 1 259 ? -6.611 18.433 4.202 1.00 92.44 259 TYR A O 1
ATOM 2007 N N . LEU A 1 260 ? -5.218 17.310 5.576 1.00 89.06 260 LEU A N 1
ATOM 2008 C CA . LEU A 1 260 ? -4.635 16.485 4.519 1.00 89.06 260 LEU A CA 1
ATOM 2009 C C . LEU A 1 260 ? -5.632 15.429 4.061 1.00 89.06 260 LEU A C 1
ATOM 2011 O O . LEU A 1 260 ? -5.785 15.224 2.862 1.00 89.06 260 LEU A O 1
ATOM 2015 N N . ASP A 1 261 ? -6.364 14.824 4.995 1.00 87.06 261 ASP A N 1
ATOM 2016 C CA . ASP A 1 261 ? -7.449 13.897 4.669 1.00 87.06 261 ASP A CA 1
ATOM 2017 C C . ASP A 1 261 ? -8.525 14.562 3.787 1.00 87.06 261 ASP A C 1
ATOM 2019 O O . ASP A 1 261 ? -8.933 14.009 2.769 1.00 87.06 261 ASP A O 1
ATOM 2023 N N . THR A 1 262 ? -8.923 15.802 4.091 1.00 89.88 262 THR A N 1
ATOM 2024 C CA . THR A 1 262 ? -9.869 16.580 3.267 1.00 89.88 262 THR A CA 1
ATOM 2025 C C . THR A 1 262 ? -9.307 16.874 1.877 1.00 89.88 262 THR A C 1
ATOM 2027 O O . THR A 1 262 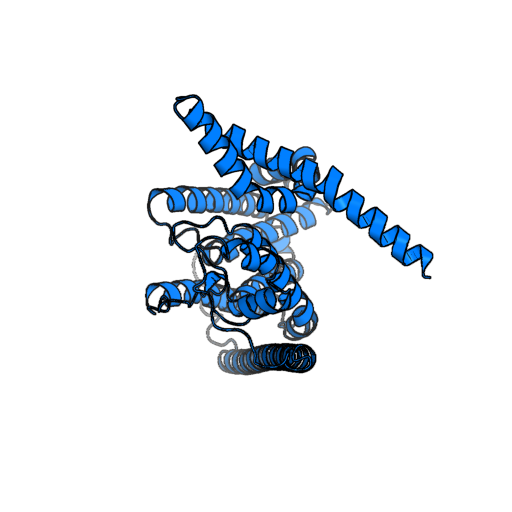? -10.017 16.748 0.881 1.00 89.88 262 THR A O 1
ATOM 2030 N N . LEU A 1 263 ? -8.028 17.250 1.789 1.00 90.25 263 LEU A N 1
ATOM 2031 C CA . LEU A 1 263 ? -7.371 17.510 0.510 1.00 90.25 263 LEU A CA 1
ATOM 2032 C C . LEU A 1 263 ? -7.318 16.241 -0.353 1.00 90.25 263 LEU A C 1
ATOM 2034 O O . LEU A 1 263 ? -7.715 16.275 -1.519 1.00 90.25 263 LEU A O 1
ATOM 2038 N N . LEU A 1 264 ? -6.868 15.124 0.225 1.00 86.88 264 LEU A N 1
ATOM 2039 C CA . LEU A 1 264 ? -6.699 13.840 -0.462 1.00 86.88 264 LEU A CA 1
ATOM 2040 C C . LEU A 1 264 ? -8.028 13.153 -0.793 1.00 86.88 264 LEU A C 1
ATOM 2042 O O . LEU A 1 264 ? -8.105 12.432 -1.783 1.00 86.88 264 LEU A O 1
ATOM 2046 N N . SER A 1 265 ? -9.082 13.421 -0.021 1.00 86.50 265 SER A N 1
ATOM 2047 C CA . SER A 1 265 ? -10.449 12.967 -0.308 1.00 86.50 265 SER A CA 1
ATOM 2048 C C . SER A 1 265 ? -11.210 13.879 -1.275 1.00 86.50 265 SER A C 1
ATOM 2050 O O . SER A 1 265 ? -12.401 13.667 -1.512 1.00 86.50 265 SER A O 1
ATOM 2052 N N . SER A 1 266 ? -10.550 14.883 -1.866 1.00 92.31 266 SER A N 1
ATOM 2053 C CA . SER A 1 266 ? -11.171 15.697 -2.909 1.00 92.31 266 SER A CA 1
ATOM 2054 C C . SER A 1 266 ? -11.610 14.830 -4.090 1.00 92.31 266 SER A C 1
ATOM 2056 O O . SER A 1 266 ? -10.892 13.928 -4.524 1.00 92.31 266 SER A O 1
ATOM 2058 N N . HIS A 1 267 ? -12.784 15.134 -4.649 1.00 91.69 267 HIS A N 1
ATOM 2059 C CA . HIS A 1 267 ? -13.348 14.386 -5.777 1.00 91.69 267 HIS A CA 1
ATOM 2060 C C . HIS A 1 267 ? -12.363 14.243 -6.941 1.00 91.69 267 HIS A C 1
ATOM 2062 O O . HIS A 1 267 ? -12.251 13.168 -7.511 1.00 91.69 267 HIS A O 1
ATOM 2068 N N . LEU A 1 268 ? -11.583 15.288 -7.234 1.00 88.81 268 LEU A N 1
ATOM 2069 C CA . LEU A 1 268 ? -10.578 15.252 -8.296 1.00 88.81 268 LEU A CA 1
ATOM 2070 C C . LEU A 1 268 ? -9.499 14.190 -8.052 1.00 88.81 268 LEU A C 1
ATOM 2072 O O . LEU A 1 268 ? -9.118 13.486 -8.984 1.00 88.81 268 LEU A O 1
ATOM 2076 N N . LEU A 1 269 ? -9.007 14.065 -6.817 1.00 86.94 269 LEU A N 1
ATOM 2077 C CA . LEU A 1 269 ? -7.987 13.075 -6.473 1.00 86.94 269 LEU A CA 1
ATOM 2078 C C . LEU A 1 269 ? -8.568 11.665 -6.382 1.00 86.94 269 LEU A C 1
ATOM 2080 O O . LEU A 1 269 ? -7.937 10.721 -6.851 1.00 86.94 269 LEU A O 1
ATOM 2084 N N . VAL A 1 270 ? -9.782 11.520 -5.849 1.00 88.81 270 VAL A N 1
ATOM 2085 C CA . VAL A 1 270 ? -10.490 10.232 -5.802 1.00 88.81 270 VAL A CA 1
ATOM 2086 C C . VAL A 1 270 ? -10.784 9.722 -7.216 1.00 88.81 270 VAL A C 1
ATOM 2088 O O . VAL A 1 270 ? -10.501 8.565 -7.524 1.00 88.81 270 VAL A O 1
ATOM 2091 N N . ASP A 1 271 ? -11.265 10.590 -8.106 1.00 89.75 271 ASP A N 1
ATOM 2092 C CA . ASP A 1 271 ? -11.515 10.251 -9.508 1.00 89.75 271 ASP A CA 1
ATOM 2093 C C . ASP A 1 271 ? -10.213 9.957 -10.257 1.00 89.75 271 ASP A C 1
ATOM 2095 O O . ASP A 1 271 ? -10.190 9.108 -11.151 1.00 89.75 271 ASP A O 1
ATOM 2099 N N . ALA A 1 272 ? -9.116 10.631 -9.903 1.00 88.56 272 ALA A N 1
ATOM 2100 C CA . ALA A 1 272 ? -7.803 10.318 -10.444 1.00 88.56 272 ALA A CA 1
ATOM 2101 C C . ALA A 1 272 ? -7.290 8.960 -9.941 1.00 88.56 272 ALA A C 1
ATOM 2103 O O . ALA A 1 272 ? -6.669 8.231 -10.709 1.00 88.56 272 ALA A O 1
ATOM 2104 N N . ALA A 1 273 ? -7.592 8.563 -8.701 1.00 88.94 273 ALA A N 1
ATOM 2105 C CA . ALA A 1 273 ? -7.046 7.359 -8.074 1.00 88.94 273 ALA A CA 1
ATOM 2106 C C . ALA A 1 273 ? -7.320 6.062 -8.856 1.00 88.94 273 ALA A C 1
ATOM 2108 O O . ALA A 1 273 ? -6.512 5.134 -8.788 1.00 88.94 273 ALA A O 1
ATOM 2109 N N . GLN A 1 274 ? -8.384 5.997 -9.665 1.00 89.62 274 GLN A N 1
ATOM 2110 C CA . GLN A 1 274 ? -8.645 4.854 -10.556 1.00 89.62 274 GLN A CA 1
ATOM 2111 C C . GLN A 1 274 ? -7.527 4.614 -11.593 1.00 89.62 274 GLN A C 1
ATOM 2113 O O . GLN A 1 274 ? -7.391 3.507 -12.104 1.00 89.62 274 GLN A O 1
ATOM 2118 N N . TYR A 1 275 ? -6.710 5.630 -11.886 1.00 91.00 275 TYR A N 1
ATOM 2119 C CA . TYR A 1 275 ? -5.582 5.567 -12.822 1.00 91.00 275 TYR A CA 1
ATOM 2120 C C . TYR A 1 275 ? -4.229 5.356 -12.128 1.00 91.00 275 TYR A C 1
ATOM 2122 O O . TYR A 1 275 ? -3.198 5.318 -12.799 1.00 91.00 275 TYR A O 1
ATOM 2130 N N . SER A 1 276 ? -4.217 5.214 -10.798 1.00 87.44 276 SER A N 1
ATOM 2131 C CA . SER A 1 276 ? -2.990 5.087 -9.994 1.00 87.44 276 SER A CA 1
ATOM 2132 C C . SER A 1 276 ? -2.114 3.905 -10.413 1.00 87.44 276 SER A C 1
ATOM 2134 O O . SER A 1 276 ? -0.894 4.010 -10.407 1.00 87.44 276 SER A O 1
ATOM 2136 N N . PHE A 1 277 ? -2.710 2.790 -10.842 1.00 85.19 277 PHE A N 1
ATOM 2137 C CA . PHE A 1 277 ? -1.945 1.638 -11.321 1.00 85.19 277 PHE A CA 1
ATOM 2138 C C . PHE A 1 277 ? -1.224 1.924 -12.646 1.00 85.19 277 PHE A C 1
ATOM 2140 O O . PHE A 1 277 ? -0.046 1.597 -12.798 1.00 85.19 277 PHE A O 1
ATOM 2147 N N . GLY A 1 278 ? -1.911 2.571 -13.593 1.00 85.12 278 GLY A N 1
ATOM 2148 C CA . GLY A 1 278 ? -1.311 2.986 -14.859 1.00 85.12 278 GLY A CA 1
ATOM 2149 C C . GLY A 1 278 ? -0.201 4.017 -14.651 1.00 85.12 278 GLY A C 1
ATOM 2150 O O . GLY A 1 278 ? 0.857 3.912 -15.270 1.00 85.12 278 GLY A O 1
ATOM 2151 N N . GLU A 1 279 ? -0.418 4.974 -13.741 1.00 88.19 279 GLU A N 1
ATOM 2152 C CA . GLU A 1 279 ? 0.600 5.938 -13.307 1.00 88.19 279 GLU A CA 1
ATOM 2153 C C . GLU A 1 279 ? 1.829 5.217 -12.740 1.00 88.19 279 GLU A C 1
ATOM 2155 O O . GLU A 1 279 ? 2.932 5.425 -13.245 1.00 88.19 279 GLU A O 1
ATOM 2160 N N . TYR A 1 280 ? 1.634 4.290 -11.799 1.00 82.94 280 TYR A N 1
ATOM 2161 C CA . TYR A 1 280 ? 2.705 3.523 -11.162 1.00 82.94 280 TYR A CA 1
ATOM 2162 C C . TYR A 1 280 ? 3.573 2.760 -12.175 1.00 82.94 280 TYR A C 1
ATOM 2164 O O . TYR A 1 280 ? 4.805 2.811 -12.118 1.00 82.94 280 TYR A O 1
ATOM 2172 N N . ILE A 1 281 ? 2.953 2.077 -13.146 1.00 82.31 281 ILE A N 1
ATOM 2173 C CA . ILE A 1 281 ? 3.685 1.335 -14.187 1.00 82.31 281 ILE A CA 1
ATOM 2174 C C . ILE A 1 281 ? 4.495 2.284 -15.074 1.00 82.31 281 ILE A C 1
ATOM 2176 O O . ILE A 1 281 ? 5.628 1.975 -15.461 1.00 82.31 281 ILE A O 1
ATOM 2180 N N . LEU A 1 282 ? 3.910 3.429 -15.423 1.00 84.19 282 LEU A N 1
ATOM 2181 C CA . LEU A 1 282 ? 4.509 4.382 -16.349 1.00 84.19 282 LEU A CA 1
ATOM 2182 C C . LEU A 1 282 ? 5.460 5.372 -15.680 1.00 84.19 282 LEU A C 1
ATOM 2184 O O . LEU A 1 282 ? 6.207 6.052 -16.383 1.00 84.19 282 LEU A O 1
ATOM 2188 N N . GLN A 1 283 ? 5.520 5.398 -14.351 1.00 83.88 283 GLN A N 1
ATOM 2189 C CA . GLN A 1 283 ? 6.333 6.342 -13.597 1.00 83.88 283 GLN A CA 1
ATOM 2190 C C . GLN A 1 283 ? 7.810 6.312 -14.019 1.00 83.88 283 GLN A C 1
ATOM 2192 O O . GLN A 1 283 ? 8.419 7.346 -14.298 1.00 83.88 283 GLN A O 1
ATOM 2197 N N . SER A 1 284 ? 8.390 5.111 -14.116 1.00 80.00 284 SER A N 1
ATOM 2198 C CA . SER A 1 284 ? 9.788 4.917 -14.520 1.00 80.00 284 SER A CA 1
ATOM 2199 C C . SER A 1 284 ? 10.069 5.290 -15.984 1.00 80.00 284 SER A C 1
ATOM 2201 O O . SER A 1 284 ? 10.979 6.095 -16.206 1.00 80.00 284 SER A O 1
ATOM 2203 N N . PRO A 1 285 ? 9.350 4.749 -16.993 1.00 80.19 285 PRO A N 1
ATOM 2204 C CA . PRO A 1 285 ? 9.608 5.104 -18.388 1.00 80.19 285 PRO A CA 1
ATOM 2205 C C . PRO A 1 285 ? 9.343 6.585 -18.670 1.00 80.19 285 PRO A C 1
ATOM 2207 O O . PRO A 1 285 ? 10.167 7.212 -19.328 1.00 80.19 285 PRO A O 1
ATOM 2210 N N . VAL A 1 286 ? 8.274 7.173 -18.118 1.00 84.44 286 VAL A N 1
ATOM 2211 C CA . VAL A 1 286 ? 7.974 8.605 -18.291 1.00 84.44 286 VAL A CA 1
ATOM 2212 C C . VAL A 1 286 ? 9.086 9.465 -17.700 1.00 84.44 286 VAL A C 1
ATOM 2214 O O . VAL A 1 286 ? 9.594 10.346 -18.393 1.00 84.44 286 VAL A O 1
ATOM 2217 N N . ARG A 1 287 ? 9.535 9.177 -16.468 1.00 84.12 287 ARG A N 1
ATOM 2218 C CA . ARG A 1 287 ? 10.668 9.888 -15.853 1.00 84.12 287 ARG A CA 1
ATOM 2219 C C . ARG A 1 287 ? 11.892 9.878 -16.764 1.00 84.12 287 ARG A C 1
ATOM 2221 O O . ARG A 1 287 ? 12.455 10.931 -17.037 1.00 84.12 287 ARG A O 1
ATOM 2228 N N . LEU A 1 288 ? 12.276 8.704 -17.264 1.00 82.12 288 LEU A N 1
ATOM 2229 C CA . LEU A 1 288 ? 13.458 8.548 -18.113 1.00 82.12 288 LEU A CA 1
ATOM 2230 C C . LEU A 1 288 ? 13.314 9.282 -19.448 1.00 82.12 288 LEU A C 1
ATOM 2232 O O . LEU A 1 288 ? 14.255 9.951 -19.873 1.00 82.12 288 LEU A O 1
ATOM 2236 N N . SER A 1 289 ? 12.145 9.204 -20.087 1.00 83.75 289 SER A N 1
ATOM 2237 C CA . SER A 1 289 ? 11.871 9.921 -21.334 1.00 83.75 289 SER A CA 1
ATOM 2238 C C . SER A 1 289 ? 11.986 11.434 -21.161 1.00 83.75 289 SER A C 1
ATOM 2240 O O . SER A 1 289 ? 12.610 12.091 -21.991 1.00 83.75 289 SER A O 1
ATOM 2242 N N . ILE A 1 290 ? 11.440 11.989 -20.075 1.00 82.62 290 ILE A N 1
ATOM 2243 C CA . ILE A 1 290 ? 11.518 13.430 -19.816 1.00 82.62 290 ILE A CA 1
ATOM 2244 C C . ILE A 1 290 ? 12.957 13.836 -19.471 1.00 82.62 290 ILE A C 1
ATOM 2246 O O . ILE A 1 290 ? 13.451 14.824 -20.011 1.00 82.62 290 ILE A O 1
ATOM 2250 N N . THR A 1 291 ? 13.663 13.074 -18.627 1.00 83.25 291 THR A N 1
ATOM 2251 C CA . THR A 1 291 ? 15.073 13.352 -18.310 1.00 83.25 291 THR A CA 1
ATOM 2252 C C . THR A 1 291 ? 15.942 13.344 -19.570 1.00 83.25 291 THR A C 1
ATOM 2254 O O . THR A 1 291 ? 16.722 14.272 -19.774 1.00 83.25 291 THR A O 1
ATOM 2257 N N . TYR A 1 292 ? 15.772 12.349 -20.447 1.00 83.50 292 TYR A N 1
ATOM 2258 C CA . TYR A 1 292 ? 16.502 12.268 -21.713 1.00 83.50 292 TYR A CA 1
ATOM 2259 C C . TYR A 1 292 ? 16.180 13.444 -22.643 1.00 83.50 292 TYR A C 1
ATOM 2261 O O . TYR A 1 292 ? 17.087 14.031 -23.233 1.00 83.50 292 TYR A O 1
ATOM 2269 N N . LEU A 1 293 ? 14.903 13.830 -22.738 1.00 84.62 293 LEU A N 1
ATOM 2270 C CA . LEU A 1 293 ? 14.474 14.984 -23.526 1.00 84.62 293 LEU A CA 1
ATOM 2271 C C . LEU A 1 293 ? 15.141 16.278 -23.038 1.00 84.62 293 LEU A C 1
ATOM 2273 O O . LEU A 1 293 ? 15.704 17.013 -23.844 1.00 84.62 293 LEU A O 1
ATOM 2277 N N . LEU A 1 294 ? 15.131 16.542 -21.729 1.00 85.31 294 LEU A N 1
ATOM 2278 C CA . LEU A 1 294 ? 15.755 17.743 -21.163 1.00 85.31 294 LEU A CA 1
ATOM 2279 C C . LEU A 1 294 ? 17.272 17.755 -21.345 1.00 85.31 294 LEU A C 1
ATOM 2281 O O . LEU A 1 294 ? 17.841 18.802 -21.655 1.00 85.31 294 LEU A O 1
ATOM 2285 N N . GLN A 1 295 ? 17.914 16.590 -21.221 1.00 84.94 295 GLN A N 1
ATOM 2286 C CA . GLN A 1 295 ? 19.340 16.445 -21.491 1.00 84.94 295 GLN A CA 1
ATOM 2287 C C . GLN A 1 295 ? 19.666 16.761 -22.958 1.00 84.94 295 GLN A C 1
ATOM 2289 O O . GLN A 1 295 ? 20.623 17.487 -23.220 1.00 84.94 295 GLN A O 1
ATOM 2294 N N . CYS A 1 296 ? 18.855 16.290 -23.913 1.00 85.44 296 CYS A N 1
ATOM 2295 C CA . CYS A 1 296 ? 19.021 16.625 -25.333 1.00 85.44 296 CYS A CA 1
ATOM 2296 C C . CYS A 1 296 ? 18.853 18.128 -25.600 1.00 85.44 296 CYS A C 1
ATOM 2298 O O . CYS A 1 296 ? 19.534 18.683 -26.457 1.00 85.44 296 CYS A O 1
ATOM 2300 N N . LEU A 1 297 ? 17.974 18.793 -24.847 1.00 88.44 297 LEU A N 1
ATOM 2301 C CA . LEU A 1 297 ? 17.723 20.232 -24.956 1.00 88.44 297 LEU A CA 1
ATOM 2302 C C . LEU A 1 297 ? 18.733 21.093 -24.179 1.00 88.44 297 LEU A C 1
ATOM 2304 O O . LEU A 1 297 ? 18.618 22.315 -24.194 1.00 88.44 297 LEU A O 1
ATOM 2308 N N . SER A 1 298 ? 19.719 20.483 -23.509 1.00 86.81 298 SER A N 1
ATOM 2309 C CA . SER A 1 298 ? 20.704 21.179 -22.660 1.00 86.81 298 SER A CA 1
ATOM 2310 C C . SER A 1 298 ? 20.071 22.077 -21.586 1.00 86.81 298 SER A C 1
ATOM 2312 O O . SER A 1 298 ? 20.657 23.077 -21.175 1.00 86.81 298 SER A O 1
ATOM 2314 N N . MET A 1 299 ? 18.864 21.733 -21.127 1.00 83.44 299 MET A N 1
ATOM 2315 C CA . MET A 1 299 ? 18.157 22.482 -20.090 1.00 83.44 299 MET A CA 1
ATOM 2316 C C . MET A 1 299 ? 18.521 21.933 -18.710 1.00 83.44 299 MET A C 1
ATOM 2318 O O . MET A 1 299 ? 18.487 20.722 -18.485 1.00 83.44 299 MET A O 1
ATOM 2322 N N . SER A 1 300 ? 18.843 22.818 -17.765 1.00 81.94 300 SER A N 1
ATOM 2323 C CA . SER A 1 300 ? 18.961 22.432 -16.358 1.00 81.94 300 SER A CA 1
ATOM 2324 C C . SER A 1 300 ? 17.590 22.024 -15.816 1.00 81.94 300 SER A C 1
ATOM 2326 O O . SER A 1 300 ? 16.569 22.585 -16.207 1.00 81.94 300 SER A O 1
ATOM 2328 N N . LEU A 1 301 ? 17.557 21.028 -14.925 1.00 76.06 301 LEU A N 1
ATOM 2329 C CA . LEU A 1 301 ? 16.325 20.568 -14.283 1.00 76.06 301 LEU A CA 1
ATOM 2330 C C . LEU A 1 301 ? 15.850 21.647 -13.294 1.00 76.06 301 LEU A C 1
ATOM 2332 O O . LEU A 1 301 ? 16.503 21.837 -12.265 1.00 76.06 301 LEU A O 1
ATOM 2336 N N . PRO A 1 302 ? 14.750 22.376 -13.565 1.00 79.00 302 PRO A N 1
ATOM 2337 C CA . PRO A 1 302 ? 14.233 23.336 -12.600 1.00 79.00 302 PRO A CA 1
ATOM 2338 C C . PRO A 1 302 ? 13.726 22.603 -11.352 1.00 79.00 302 PRO A C 1
ATOM 2340 O O . PRO A 1 302 ? 13.275 21.463 -11.437 1.00 79.00 302 PRO A O 1
ATOM 2343 N N . ALA A 1 303 ? 13.700 23.272 -10.197 1.00 73.69 303 ALA A N 1
ATOM 2344 C CA . ALA A 1 303 ? 13.134 22.696 -8.970 1.00 73.69 303 ALA A CA 1
ATOM 2345 C C . ALA A 1 303 ? 11.662 22.258 -9.135 1.00 73.69 303 ALA A C 1
ATOM 2347 O O . ALA A 1 303 ? 11.215 21.343 -8.460 1.00 73.69 303 ALA A O 1
ATOM 2348 N N . ALA A 1 304 ? 10.916 22.853 -10.074 1.00 76.19 304 ALA A N 1
ATOM 2349 C CA . ALA A 1 304 ? 9.546 22.456 -10.419 1.00 76.19 304 ALA A CA 1
ATOM 2350 C C . ALA A 1 304 ? 9.450 21.179 -11.286 1.00 76.19 304 ALA A C 1
ATOM 2352 O O . ALA A 1 304 ? 8.347 20.744 -11.624 1.00 76.19 304 ALA A O 1
ATOM 2353 N N . PHE A 1 305 ? 10.579 20.565 -11.657 1.00 79.38 305 PHE A N 1
ATOM 2354 C CA . PHE A 1 305 ? 10.631 19.379 -12.512 1.00 79.38 305 PHE A CA 1
ATOM 2355 C C . PHE A 1 305 ? 9.807 18.210 -11.961 1.00 79.38 305 PHE A C 1
ATOM 2357 O O . PHE A 1 305 ? 9.122 17.533 -12.726 1.00 79.38 305 PHE A O 1
ATOM 2364 N N . TRP A 1 306 ? 9.806 18.007 -10.641 1.00 77.69 306 TRP A N 1
ATOM 2365 C CA . TRP A 1 306 ? 9.052 16.919 -10.016 1.00 77.69 306 TRP A CA 1
ATOM 2366 C C . TRP A 1 306 ? 7.536 17.059 -10.226 1.00 77.69 306 TRP A C 1
ATOM 2368 O O . TRP A 1 306 ? 6.863 16.051 -10.422 1.00 77.69 306 TRP A O 1
ATOM 2378 N N . ILE A 1 307 ? 7.000 18.288 -10.271 1.00 83.38 307 ILE A N 1
ATOM 2379 C CA . ILE A 1 307 ? 5.571 18.546 -10.524 1.00 83.38 307 ILE A CA 1
ATOM 2380 C C . ILE A 1 307 ? 5.222 18.162 -11.958 1.00 83.38 307 ILE A C 1
ATOM 2382 O O . ILE A 1 307 ? 4.240 17.463 -12.196 1.00 83.38 307 ILE A O 1
ATOM 2386 N N . MET A 1 308 ? 6.041 18.594 -12.921 1.00 83.75 308 MET A N 1
ATOM 2387 C CA . MET A 1 308 ? 5.856 18.228 -14.326 1.00 83.75 308 MET A CA 1
ATOM 2388 C C . MET A 1 308 ? 5.951 16.720 -14.524 1.00 83.75 308 MET A C 1
ATOM 2390 O O . MET A 1 308 ? 5.158 16.148 -15.270 1.00 83.75 308 MET A O 1
ATOM 2394 N N . GLN A 1 309 ? 6.907 16.079 -13.858 1.00 83.75 309 GLN A N 1
ATOM 2395 C CA . GLN A 1 309 ? 7.080 14.640 -13.921 1.00 83.75 309 GLN A CA 1
ATOM 2396 C C . GLN A 1 309 ? 5.853 13.923 -13.346 1.00 83.75 309 GLN A C 1
ATOM 2398 O O . GLN A 1 309 ? 5.294 13.069 -14.025 1.00 83.75 309 GLN A O 1
ATOM 2403 N N . LEU A 1 310 ? 5.388 14.321 -12.158 1.00 85.56 310 LEU A N 1
ATOM 2404 C CA . LEU A 1 310 ? 4.178 13.789 -11.532 1.00 85.56 310 LEU A CA 1
ATOM 2405 C C . LEU A 1 310 ? 2.966 13.943 -12.460 1.00 85.56 310 LEU A C 1
ATOM 2407 O O . LEU A 1 310 ? 2.293 12.961 -12.765 1.00 85.56 310 LEU A O 1
ATOM 2411 N N . ALA A 1 311 ? 2.725 15.152 -12.973 1.00 90.19 311 ALA A N 1
ATOM 2412 C CA . ALA A 1 311 ? 1.626 15.421 -13.896 1.00 90.19 311 ALA A CA 1
ATOM 2413 C C . ALA A 1 311 ? 1.721 14.565 -15.170 1.00 90.19 311 ALA A C 1
ATOM 2415 O O . ALA A 1 311 ? 0.723 14.007 -15.620 1.00 90.19 311 ALA A O 1
ATOM 2416 N N . SER A 1 312 ? 2.923 14.411 -15.727 1.00 89.94 312 SER A N 1
ATOM 2417 C CA . SER A 1 312 ? 3.153 13.603 -16.927 1.00 89.94 312 SER A CA 1
ATOM 2418 C C . SER A 1 312 ? 2.902 12.116 -16.678 1.00 89.94 312 SER A C 1
ATOM 2420 O O . SER A 1 312 ? 2.293 11.464 -17.523 1.00 89.94 312 SER A O 1
ATOM 2422 N N . CYS A 1 313 ? 3.318 11.582 -15.524 1.00 90.06 313 CYS A N 1
ATOM 2423 C CA . CYS A 1 313 ? 3.039 10.198 -15.134 1.00 90.06 313 CYS A CA 1
ATOM 2424 C C . CYS A 1 313 ? 1.531 9.959 -15.014 1.00 90.06 313 CYS A C 1
ATOM 2426 O O . CYS A 1 313 ? 1.022 8.992 -15.577 1.00 90.06 313 CYS A O 1
ATOM 2428 N N . TRP A 1 314 ? 0.803 10.874 -14.366 1.00 92.75 314 TRP A N 1
ATOM 2429 C CA . TRP A 1 314 ? -0.655 10.797 -14.253 1.00 92.75 314 TRP A CA 1
ATOM 2430 C C . TRP A 1 314 ? -1.351 10.866 -15.613 1.00 92.75 314 TRP A C 1
ATOM 2432 O O . TRP A 1 314 ? -2.233 10.056 -15.892 1.00 92.75 314 TRP A O 1
ATOM 2442 N N . ILE A 1 315 ? -0.945 11.791 -16.489 1.00 93.62 315 ILE A N 1
ATOM 2443 C CA . ILE A 1 315 ? -1.500 11.911 -17.846 1.00 93.62 315 ILE A CA 1
ATOM 2444 C C . ILE A 1 315 ? -1.248 10.632 -18.647 1.00 93.62 315 ILE A C 1
ATOM 2446 O O . ILE A 1 315 ? -2.167 10.110 -19.283 1.00 93.62 315 ILE A O 1
ATOM 2450 N N . ALA A 1 316 ? -0.026 10.105 -18.597 1.00 91.88 316 ALA A N 1
ATOM 2451 C CA . ALA A 1 316 ? 0.332 8.877 -19.289 1.00 91.88 316 ALA A CA 1
ATOM 2452 C C . ALA A 1 316 ? -0.444 7.670 -18.733 1.00 91.88 316 ALA A C 1
ATOM 2454 O O . ALA A 1 316 ? -0.973 6.879 -19.513 1.00 91.88 316 ALA A O 1
ATOM 2455 N N . GLY A 1 317 ? -0.585 7.568 -17.407 1.00 90.56 317 GLY A N 1
ATOM 2456 C CA . GLY A 1 317 ? -1.389 6.547 -16.731 1.00 90.56 317 GLY A CA 1
ATOM 2457 C C . GLY A 1 317 ? -2.860 6.596 -17.137 1.00 90.56 317 GLY A C 1
ATOM 2458 O O . GLY A 1 317 ? -3.427 5.585 -17.546 1.00 90.56 317 GLY A O 1
ATOM 2459 N N . MET A 1 318 ? -3.461 7.789 -17.137 1.00 94.31 318 MET A N 1
ATOM 2460 C CA . MET A 1 318 ? -4.827 8.003 -17.626 1.00 94.31 318 MET A CA 1
ATOM 2461 C C . MET A 1 318 ? -4.995 7.576 -19.086 1.00 94.31 318 MET A C 1
ATOM 2463 O O . MET A 1 318 ? -5.984 6.925 -19.433 1.00 94.31 318 MET A O 1
ATOM 2467 N N . ALA A 1 319 ? -4.043 7.941 -19.949 1.00 94.00 319 ALA A N 1
ATOM 2468 C CA . ALA A 1 319 ? -4.069 7.572 -21.359 1.00 94.00 319 ALA A CA 1
ATOM 2469 C C . ALA A 1 319 ? -3.962 6.050 -21.541 1.00 94.00 319 ALA A C 1
ATOM 2471 O O . ALA A 1 319 ? -4.742 5.473 -22.300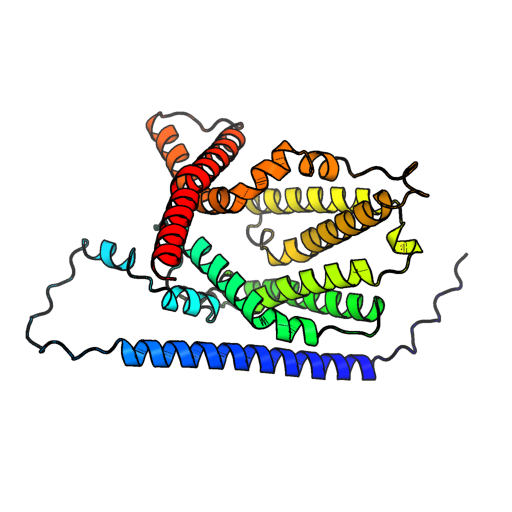 1.00 94.00 319 ALA A O 1
ATOM 2472 N N . LEU A 1 320 ? -3.061 5.390 -20.809 1.00 90.62 320 LEU A N 1
ATOM 2473 C CA . LEU A 1 320 ? -2.909 3.936 -20.827 1.00 90.62 320 LEU A CA 1
ATOM 2474 C C . LEU A 1 320 ? -4.220 3.237 -20.457 1.00 90.62 320 LEU A C 1
ATOM 2476 O O . LEU A 1 320 ? -4.715 2.412 -21.226 1.00 90.62 320 LEU A O 1
ATOM 2480 N N . THR A 1 321 ? -4.834 3.614 -19.338 1.00 90.88 321 THR A N 1
ATOM 2481 C CA . THR A 1 321 ? -6.087 2.994 -18.896 1.00 90.88 321 THR A CA 1
ATOM 2482 C C . THR A 1 321 ? -7.227 3.239 -19.884 1.00 90.88 321 THR A C 1
ATOM 2484 O O . THR A 1 321 ? -7.931 2.306 -20.281 1.00 90.88 321 THR A O 1
ATOM 2487 N N . LYS A 1 322 ? -7.408 4.480 -20.355 1.00 92.56 322 LYS A N 1
ATOM 2488 C CA . LYS A 1 322 ? -8.536 4.818 -21.239 1.00 92.56 322 LYS A CA 1
ATOM 2489 C C . LYS A 1 322 ? -8.410 4.234 -22.642 1.00 92.56 322 LYS A C 1
ATOM 2491 O O . LYS A 1 322 ? -9.412 3.769 -23.188 1.00 92.56 322 LYS A O 1
ATOM 2496 N N . PHE A 1 323 ? -7.220 4.286 -23.235 1.00 94.25 323 PHE A N 1
ATOM 2497 C CA . PHE A 1 323 ? -7.031 3.917 -24.638 1.00 94.25 323 PHE A CA 1
ATOM 2498 C C . PHE A 1 323 ? -6.581 2.471 -24.825 1.00 94.25 323 PHE A C 1
ATOM 2500 O O . PHE A 1 323 ? -6.912 1.877 -25.849 1.00 94.25 323 PHE A O 1
ATOM 2507 N N . VAL A 1 324 ? -5.879 1.889 -23.850 1.00 91.06 324 VAL A N 1
ATOM 2508 C CA . VAL A 1 324 ? -5.353 0.522 -23.953 1.00 91.06 324 VAL A CA 1
ATOM 2509 C C . VAL A 1 324 ? -6.172 -0.435 -23.096 1.00 91.06 324 VAL A C 1
ATOM 2511 O O . VAL A 1 324 ? -6.827 -1.317 -23.647 1.00 91.06 324 VAL A O 1
ATOM 2514 N N . GLU A 1 325 ? -6.206 -0.254 -21.774 1.00 86.38 325 GLU A N 1
ATOM 2515 C CA . GLU A 1 325 ? -6.834 -1.227 -20.861 1.00 86.38 325 GLU A CA 1
ATOM 2516 C C . GLU A 1 325 ? -8.340 -1.364 -21.122 1.00 86.38 325 GLU A C 1
ATOM 2518 O O . GLU A 1 325 ? -8.834 -2.468 -21.352 1.00 86.38 325 GLU A O 1
ATOM 2523 N N . ASN A 1 326 ? -9.066 -0.246 -21.211 1.00 90.94 326 ASN A N 1
ATOM 2524 C CA . ASN A 1 326 ? -10.504 -0.247 -21.497 1.00 90.94 326 ASN A CA 1
ATOM 2525 C C . ASN A 1 326 ? -10.839 -0.770 -22.899 1.00 90.94 326 ASN A C 1
ATOM 2527 O O . ASN A 1 326 ? -11.933 -1.290 -23.131 1.00 90.94 326 ASN A O 1
ATOM 2531 N N . LEU A 1 327 ? -9.941 -0.600 -23.872 1.00 92.94 327 LEU A N 1
ATOM 2532 C CA . LEU A 1 327 ? -10.133 -1.162 -25.207 1.00 92.94 327 LEU A CA 1
ATOM 2533 C C . LEU A 1 327 ? -9.980 -2.684 -25.166 1.00 92.94 327 LEU A C 1
ATOM 2535 O O . LEU A 1 327 ? -10.870 -3.400 -25.622 1.00 92.94 327 LEU A O 1
ATOM 2539 N N . VAL A 1 328 ? -8.898 -3.173 -24.558 1.00 89.94 328 VAL A N 1
ATOM 2540 C CA . VAL A 1 328 ? -8.627 -4.606 -24.399 1.00 89.94 328 VAL A CA 1
ATOM 2541 C C . VAL A 1 328 ? -9.744 -5.288 -23.606 1.00 89.94 328 VAL A C 1
ATOM 2543 O O . VAL A 1 328 ? -10.257 -6.316 -24.043 1.00 89.94 328 VAL A O 1
ATOM 2546 N N . ALA A 1 329 ? -10.195 -4.692 -22.499 1.00 89.00 329 ALA A N 1
ATOM 2547 C CA . ALA A 1 329 ? -11.287 -5.223 -21.686 1.00 89.00 329 ALA A CA 1
ATOM 2548 C C . ALA A 1 329 ? -12.597 -5.362 -22.483 1.00 89.00 329 ALA A C 1
ATOM 2550 O O . ALA A 1 329 ? -13.276 -6.389 -22.389 1.00 89.00 329 ALA A O 1
ATOM 2551 N N . ARG A 1 330 ? -12.935 -4.368 -23.318 1.00 94.31 330 ARG A N 1
ATOM 2552 C CA . ARG A 1 330 ? -14.114 -4.420 -24.201 1.00 94.31 330 ARG A CA 1
ATOM 2553 C C . ARG A 1 330 ? -13.998 -5.516 -25.255 1.00 94.31 330 ARG A C 1
ATOM 2555 O O . ARG A 1 330 ? -14.967 -6.243 -25.476 1.00 94.31 330 ARG A O 1
ATOM 2562 N N . VAL A 1 331 ? -12.826 -5.666 -25.875 1.00 94.75 331 VAL A N 1
ATOM 2563 C CA . VAL A 1 331 ? -12.570 -6.729 -26.859 1.00 94.75 331 VAL A CA 1
ATOM 2564 C C . VAL A 1 331 ? -12.703 -8.107 -26.208 1.00 94.75 331 VAL A C 1
ATOM 2566 O O . VAL A 1 331 ? -13.433 -8.949 -26.723 1.00 94.75 331 VAL A O 1
ATOM 2569 N N . ILE A 1 332 ? -12.076 -8.326 -25.048 1.00 92.31 332 ILE A N 1
ATOM 2570 C CA . ILE A 1 332 ? -12.157 -9.599 -24.313 1.00 92.31 332 ILE A CA 1
ATOM 2571 C C . ILE A 1 332 ? -13.603 -9.915 -23.925 1.00 92.31 332 ILE A C 1
ATOM 2573 O O . ILE A 1 332 ? -14.071 -11.023 -24.176 1.00 92.31 332 ILE A O 1
ATOM 2577 N N . SER A 1 333 ? -14.329 -8.943 -23.370 1.00 93.75 333 SER A N 1
ATOM 2578 C CA . SER A 1 333 ? -15.730 -9.131 -22.970 1.00 93.75 333 SER A CA 1
ATOM 2579 C C . SER A 1 333 ? -16.613 -9.497 -24.165 1.00 93.75 333 SER A C 1
ATOM 2581 O O . SER A 1 333 ? -17.435 -10.403 -24.076 1.00 93.75 333 SER A O 1
ATOM 2583 N N . SER A 1 334 ? -16.392 -8.851 -25.314 1.00 95.75 334 SER A N 1
ATOM 2584 C CA . SER A 1 334 ? -17.116 -9.156 -26.555 1.00 95.75 334 SER A CA 1
ATOM 2585 C C . SER A 1 334 ? -16.826 -10.577 -27.049 1.00 95.75 334 SER A C 1
ATOM 2587 O O . SER A 1 334 ? -17.740 -11.282 -27.466 1.00 95.75 334 SER A O 1
ATOM 2589 N N . LEU A 1 335 ? -15.570 -11.028 -26.961 1.00 92.88 335 LEU A N 1
ATOM 2590 C CA . LEU A 1 335 ? -15.169 -12.384 -27.347 1.00 92.88 335 LEU A CA 1
ATOM 2591 C C . LEU A 1 335 ? -15.727 -13.464 -26.411 1.00 92.88 335 LEU A C 1
ATOM 2593 O O . LEU A 1 335 ? -16.064 -14.548 -26.880 1.00 92.88 335 LEU A O 1
ATOM 2597 N N . LEU A 1 336 ? -15.810 -13.190 -25.106 1.00 93.06 336 LEU A N 1
ATOM 2598 C CA . LEU A 1 336 ? -16.401 -14.114 -24.133 1.00 93.06 336 LEU A CA 1
ATOM 2599 C C . LEU A 1 336 ? -17.912 -14.241 -24.341 1.00 93.06 336 LEU A C 1
ATOM 2601 O O . LEU A 1 336 ? -18.420 -15.357 -24.380 1.00 93.06 336 LEU A O 1
ATOM 2605 N N . ASN A 1 337 ? -18.604 -13.122 -24.562 1.00 95.44 337 ASN A N 1
ATOM 2606 C CA . ASN A 1 337 ? -20.044 -13.118 -24.817 1.00 95.44 337 ASN A CA 1
ATOM 2607 C C . ASN A 1 337 ? -20.407 -13.782 -26.150 1.00 95.44 337 ASN A C 1
ATOM 2609 O O . ASN A 1 337 ? -21.444 -14.418 -26.241 1.00 95.44 337 ASN A O 1
ATOM 2613 N N . ALA A 1 338 ? -19.555 -13.682 -27.175 1.00 93.81 338 ALA A N 1
ATOM 2614 C CA . ALA A 1 338 ? -19.773 -14.370 -28.450 1.00 93.81 338 ALA A CA 1
ATOM 2615 C C . ALA A 1 338 ? -19.605 -15.901 -28.366 1.00 93.81 338 ALA A C 1
ATOM 2617 O O . ALA A 1 338 ? -19.954 -16.603 -29.313 1.00 93.81 338 ALA A O 1
ATOM 2618 N N . ARG A 1 339 ? -19.018 -16.419 -27.278 1.00 88.62 339 ARG A N 1
ATOM 2619 C CA . ARG A 1 339 ? -18.820 -17.858 -27.042 1.00 88.62 339 ARG A CA 1
ATOM 2620 C C . ARG A 1 339 ? -19.857 -18.478 -26.102 1.00 88.62 339 ARG A C 1
ATOM 2622 O O . ARG A 1 339 ? -19.887 -19.704 -26.026 1.00 88.62 339 ARG A O 1
ATOM 2629 N N . ALA A 1 340 ? -20.606 -17.660 -25.363 1.00 80.44 340 ALA A N 1
ATOM 2630 C CA . ALA A 1 340 ? -21.647 -18.092 -24.429 1.00 80.44 340 ALA A CA 1
ATOM 2631 C C . ALA A 1 340 ? -22.975 -18.320 -25.162 1.00 80.44 340 ALA A C 1
ATOM 2633 O O . ALA A 1 340 ? -23.671 -19.290 -24.796 1.00 80.44 340 ALA A O 1
#

pLDDT: mean 74.73, std 18.71, range [31.89, 97.12]

Sequence (340 aa):
MITTLELTSSLCLPELITSFKECGLTMLGAMLAVVALILGLVHVSLAIGSGPRLPAGRPRQQAGPHQFGSCMFRSRPEALFLQTLLPIKRCGVHPHWWYGANYAGWFASAAVVCAVCFPMLYNARPRRGWQATAMVLLAVLTFCASTRWMRSHIDLYVEGLNIYVWAPPRVLQFFAGMFFAQLAKELPEHLKSWPGWPGISDLCLGMAFVVVDTSDSAMPTLAEDWFLTPIFGLHALSCSLTESSLARPDKSGDLKRGYLDTLLSSHLLVDAAQYSFGEYILQSPVRLSITYLLQCLSMSLPAAFWIMQLASCWIAGMALTKFVENLVARVISSLLNARA